Protein AF-A0A6A4IGS5-F1 (afdb_monomer)

Structure (mmCIF, N/CA/C/O backbone):
data_AF-A0A6A4IGS5-F1
#
_entry.id   AF-A0A6A4IGS5-F1
#
loop_
_atom_site.group_PDB
_atom_site.id
_atom_site.type_symbol
_atom_site.label_atom_id
_atom_site.label_alt_id
_atom_site.label_comp_id
_atom_site.label_asym_id
_atom_site.label_entity_id
_atom_site.label_seq_id
_atom_site.pdbx_PDB_ins_code
_atom_site.Cartn_x
_atom_site.Cartn_y
_atom_site.Cartn_z
_atom_site.occupancy
_atom_site.B_iso_or_equiv
_atom_site.auth_seq_id
_atom_site.auth_comp_id
_atom_site.auth_asym_id
_atom_site.auth_atom_id
_atom_site.pdbx_PDB_model_num
ATOM 1 N N . MET A 1 1 ? -32.034 3.686 32.485 1.00 51.59 1 MET A N 1
ATOM 2 C CA . MET A 1 1 ? -32.016 4.704 33.556 1.00 51.59 1 MET A CA 1
ATOM 3 C C . MET A 1 1 ? -32.069 3.939 34.858 1.00 51.59 1 MET A C 1
ATOM 5 O O . MET A 1 1 ? -33.111 3.368 35.162 1.00 51.59 1 MET A O 1
ATOM 9 N N . PHE A 1 2 ? -30.927 3.814 35.525 1.00 57.38 2 PHE A N 1
ATOM 10 C CA . PHE A 1 2 ? -30.817 3.078 36.777 1.00 57.38 2 PHE A CA 1
ATOM 11 C C . PHE A 1 2 ? -31.667 3.719 37.876 1.00 57.38 2 PHE A C 1
ATOM 13 O O . PHE A 1 2 ? -31.678 4.941 38.024 1.00 57.38 2 PHE A O 1
ATOM 20 N N . LEU A 1 3 ? -32.384 2.889 38.629 1.00 68.00 3 LEU A N 1
ATOM 21 C CA . LEU A 1 3 ? -33.134 3.275 39.821 1.00 68.00 3 LEU A CA 1
ATOM 22 C C . LEU A 1 3 ? -32.594 2.418 40.974 1.00 68.00 3 LEU A C 1
ATOM 24 O O . LEU A 1 3 ? -32.855 1.215 40.968 1.00 68.00 3 LEU A O 1
ATOM 28 N N . PRO A 1 4 ? -31.810 2.992 41.903 1.00 70.94 4 PRO A N 1
ATOM 29 C CA . PRO A 1 4 ? -31.222 2.237 43.005 1.00 70.94 4 PRO A CA 1
ATOM 30 C C . PRO A 1 4 ? -32.303 1.678 43.934 1.00 70.94 4 PRO A C 1
ATOM 32 O O . PRO A 1 4 ? -33.343 2.310 44.155 1.00 70.94 4 PRO A O 1
ATOM 35 N N . ARG A 1 5 ? -32.054 0.483 44.469 1.00 73.44 5 ARG A N 1
ATOM 36 C CA . ARG A 1 5 ? -32.925 -0.217 45.421 1.00 73.44 5 ARG A CA 1
ATOM 37 C C . ARG A 1 5 ? -32.831 0.396 46.816 1.00 73.44 5 ARG A C 1
ATOM 39 O O . ARG A 1 5 ? -33.836 0.434 47.527 1.00 73.44 5 ARG A O 1
ATOM 46 N N . ALA A 1 6 ? -31.660 0.902 47.203 1.00 67.00 6 ALA A N 1
ATOM 47 C CA . ALA A 1 6 ? -31.467 1.579 48.481 1.00 67.00 6 ALA A CA 1
ATOM 48 C C . ALA A 1 6 ? -31.763 3.094 48.389 1.00 67.00 6 ALA A C 1
ATOM 50 O O . ALA A 1 6 ? -31.221 3.803 47.541 1.00 67.00 6 ALA A O 1
ATOM 51 N N . ASP A 1 7 ? -32.580 3.631 49.309 1.00 68.38 7 ASP A N 1
ATOM 52 C CA . ASP A 1 7 ? -32.715 5.087 49.497 1.00 68.38 7 ASP A CA 1
ATOM 53 C C . ASP A 1 7 ? -31.552 5.603 50.362 1.00 68.38 7 ASP A C 1
ATOM 55 O O . ASP A 1 7 ? -31.609 5.611 51.594 1.00 68.38 7 ASP A O 1
ATOM 59 N N . ILE A 1 8 ? -30.463 5.995 49.695 1.00 63.91 8 ILE A N 1
ATOM 60 C CA . ILE A 1 8 ? -29.200 6.450 50.311 1.00 63.91 8 ILE A CA 1
ATOM 61 C C . ILE A 1 8 ? -29.178 7.984 50.464 1.00 63.91 8 ILE A C 1
ATOM 63 O O . ILE A 1 8 ? -28.121 8.613 50.545 1.00 63.91 8 ILE A O 1
ATOM 67 N N . ARG A 1 9 ? -30.337 8.656 50.489 1.00 72.88 9 ARG A N 1
ATOM 68 C CA . ARG A 1 9 ? -30.366 10.108 50.723 1.00 72.88 9 ARG A CA 1
ATOM 69 C C . ARG A 1 9 ? -29.710 10.443 52.062 1.00 72.88 9 ARG A C 1
ATOM 71 O O . ARG A 1 9 ? -30.059 9.884 53.100 1.00 72.88 9 ARG A O 1
ATOM 78 N N . ALA A 1 10 ? -28.801 11.420 52.051 1.00 61.16 10 ALA A N 1
ATOM 79 C CA . ALA A 1 10 ? -28.053 11.839 53.237 1.00 61.16 10 ALA A CA 1
ATOM 80 C C . ALA A 1 10 ? -28.970 12.162 54.433 1.00 61.16 10 ALA A C 1
ATOM 82 O O . ALA A 1 10 ? -28.658 11.801 55.562 1.00 61.16 10 ALA A O 1
ATOM 83 N N . SER A 1 11 ? -30.140 12.763 54.188 1.00 65.94 11 SER A N 1
ATOM 84 C CA . SER A 1 11 ? -31.152 13.036 55.217 1.00 65.94 11 SER A CA 1
ATOM 85 C C . SER A 1 11 ? -31.667 11.773 55.917 1.00 65.94 11 SER A C 1
ATOM 87 O O . SER A 1 11 ? -31.770 11.767 57.140 1.00 65.94 11 SER A O 1
ATOM 89 N N . VAL A 1 12 ? -31.917 10.696 55.166 1.00 68.69 12 VAL A N 1
ATOM 90 C CA . VAL A 1 12 ? -32.407 9.403 55.676 1.00 68.69 12 VAL A CA 1
ATOM 91 C C . VAL A 1 12 ? -31.322 8.702 56.500 1.00 68.69 12 VAL A C 1
ATOM 93 O O . VAL A 1 12 ? -31.606 8.115 57.544 1.00 68.69 12 VAL A O 1
ATOM 96 N N . LEU A 1 13 ? -30.058 8.813 56.081 1.00 67.94 13 LEU A N 1
ATOM 97 C CA . LEU A 1 13 ? -28.916 8.281 56.830 1.00 67.94 13 LEU A CA 1
ATOM 98 C C . LEU A 1 13 ? -28.684 9.035 58.149 1.00 67.94 13 LEU A C 1
ATOM 100 O O . LEU A 1 13 ? -28.524 8.405 59.195 1.00 67.94 13 LEU A O 1
ATOM 104 N N . TYR A 1 14 ? -28.708 10.372 58.132 1.00 64.12 14 TYR A N 1
ATOM 105 C CA . TYR A 1 14 ? -28.521 11.185 59.341 1.00 64.12 14 TYR A CA 1
ATOM 106 C C . TYR A 1 14 ? -29.659 11.019 60.356 1.00 64.12 14 TYR A C 1
ATOM 108 O O . TYR A 1 14 ? -29.401 11.025 61.561 1.00 64.12 14 TYR A O 1
ATOM 116 N N . GLU A 1 15 ? -30.898 10.853 59.892 1.00 69.25 15 GLU A N 1
ATOM 117 C CA . GLU A 1 15 ? -32.060 10.591 60.747 1.00 69.25 15 GLU A CA 1
ATOM 118 C C . GLU A 1 15 ? -31.937 9.236 61.464 1.00 69.25 15 GLU A C 1
ATOM 120 O O . GLU A 1 15 ? -32.151 9.148 62.674 1.00 69.25 15 GLU A O 1
ATOM 125 N N . ARG A 1 16 ? -31.469 8.198 60.761 1.00 68.12 16 ARG A N 1
ATOM 126 C CA . ARG A 1 16 ? -31.225 6.867 61.343 1.00 68.12 16 ARG A CA 1
ATOM 127 C C . ARG A 1 16 ? -30.066 6.841 62.334 1.00 68.12 16 ARG A C 1
ATOM 129 O O . ARG A 1 16 ? -30.178 6.191 63.369 1.00 68.12 16 ARG A O 1
ATOM 136 N N . LEU A 1 17 ? -28.988 7.580 62.060 1.00 66.56 17 LEU A N 1
ATOM 137 C CA . LEU A 1 17 ? -27.844 7.720 62.974 1.00 66.56 17 LEU A CA 1
ATOM 138 C C . LEU A 1 17 ? -28.187 8.507 64.254 1.00 66.56 17 LEU A C 1
ATOM 140 O O . LEU A 1 17 ? -27.496 8.355 65.259 1.00 66.56 17 LEU A O 1
ATOM 144 N N . ARG A 1 18 ? -29.233 9.346 64.230 1.00 68.44 18 ARG A N 1
ATOM 145 C CA . ARG A 1 18 ? -29.707 10.131 65.387 1.00 68.44 18 ARG A CA 1
ATOM 146 C C . ARG A 1 18 ? -30.870 9.497 66.156 1.00 68.44 18 ARG A C 1
ATOM 148 O O . ARG A 1 18 ? -31.206 10.008 67.224 1.00 68.44 18 ARG A O 1
ATOM 155 N N . SER A 1 19 ? -31.507 8.440 65.647 1.00 65.31 19 SER A N 1
ATOM 156 C CA . SER A 1 19 ? -32.655 7.820 66.324 1.00 65.31 19 SER A CA 1
ATOM 157 C C . SER A 1 19 ? -32.219 7.063 67.592 1.00 65.31 19 SER A C 1
ATOM 159 O O . SER A 1 19 ? -31.226 6.341 67.575 1.00 65.31 19 SER A O 1
ATOM 161 N N . PHE A 1 20 ? -32.965 7.212 68.695 1.00 54.66 20 PHE A N 1
ATOM 162 C CA . PHE A 1 20 ? -32.704 6.531 69.980 1.00 54.66 20 PHE A CA 1
ATOM 163 C C . PHE A 1 20 ? -33.072 5.034 69.978 1.00 54.66 20 PHE A C 1
ATOM 165 O O . PHE A 1 20 ? -32.738 4.312 70.917 1.00 54.66 20 PHE A O 1
ATOM 172 N N . SER A 1 21 ? -33.774 4.559 68.947 1.00 63.38 21 SER A N 1
ATOM 173 C CA . SER A 1 21 ? -34.063 3.141 68.733 1.00 63.38 21 SER A CA 1
ATOM 174 C C . SER A 1 21 ? -32.825 2.435 68.190 1.00 63.38 21 SER A C 1
ATOM 176 O O . SER A 1 21 ? -32.283 2.856 67.174 1.00 63.38 21 SER A O 1
ATOM 178 N N . SER A 1 22 ? -32.395 1.345 68.837 1.00 61.44 22 SER A N 1
ATOM 179 C CA . SER A 1 22 ? -31.360 0.466 68.285 1.00 61.44 22 SER A CA 1
ATOM 180 C C . SER A 1 22 ? -31.869 -0.099 66.953 1.00 61.44 22 SER A C 1
ATOM 182 O O . SER A 1 22 ? -32.844 -0.856 66.972 1.00 61.44 22 SER A O 1
ATOM 184 N N . PRO A 1 23 ? -31.270 0.267 65.805 1.00 60.97 23 PRO A N 1
ATOM 185 C CA . PRO A 1 23 ? -31.659 -0.330 64.538 1.00 60.97 23 PRO A CA 1
ATOM 186 C C . PRO A 1 23 ? -31.422 -1.838 64.621 1.00 60.97 23 PRO A C 1
ATOM 188 O O . PRO A 1 23 ? -30.349 -2.293 65.035 1.00 60.97 23 PRO A O 1
ATOM 191 N N . GLN A 1 24 ? -32.434 -2.627 64.264 1.00 70.44 24 GLN A N 1
ATOM 192 C CA . GLN A 1 24 ? -32.309 -4.078 64.285 1.00 70.44 24 GLN A CA 1
ATOM 193 C C . GLN A 1 24 ? -31.248 -4.488 63.264 1.00 70.44 24 GLN A C 1
ATOM 195 O O . GLN A 1 24 ? -31.282 -4.093 62.100 1.00 70.44 24 GLN A O 1
ATOM 200 N N . ARG A 1 25 ? -30.273 -5.284 63.713 1.00 74.62 25 ARG A N 1
ATOM 201 C CA . ARG A 1 25 ? -29.104 -5.721 62.927 1.00 74.62 25 ARG A CA 1
ATOM 202 C C . ARG A 1 25 ? -29.479 -6.295 61.550 1.00 74.62 25 ARG A C 1
ATOM 204 O O . ARG A 1 25 ? -28.700 -6.175 60.610 1.00 74.62 25 ARG A O 1
ATOM 211 N N . SER A 1 26 ? -30.668 -6.884 61.436 1.00 75.19 26 SER A N 1
ATOM 212 C CA . SER A 1 26 ? -31.252 -7.401 60.196 1.00 75.19 26 SER A CA 1
ATOM 213 C C . SER A 1 26 ? -31.576 -6.316 59.167 1.00 75.19 26 SER A C 1
ATOM 215 O O . SER A 1 26 ? -31.307 -6.520 57.989 1.00 75.19 26 SER A O 1
ATOM 217 N N . GLU A 1 27 ? -32.105 -5.164 59.583 1.00 77.19 27 GLU A N 1
ATOM 218 C CA . GLU A 1 27 ? -32.462 -4.069 58.671 1.00 77.19 27 GLU A CA 1
ATOM 219 C C . GLU A 1 27 ? -31.212 -3.437 58.059 1.00 77.19 27 GLU A C 1
ATOM 221 O O . GLU A 1 27 ? -31.129 -3.277 56.845 1.00 77.19 27 GLU A O 1
ATOM 226 N N . ILE A 1 28 ? -30.196 -3.156 58.883 1.00 79.50 28 ILE A N 1
ATOM 227 C CA . ILE A 1 28 ? -28.905 -2.635 58.403 1.00 79.50 28 ILE A CA 1
ATOM 228 C C . ILE A 1 28 ? -28.238 -3.640 57.459 1.00 79.50 28 ILE A C 1
ATOM 230 O O . ILE A 1 28 ? -27.731 -3.250 56.411 1.00 79.50 28 ILE A O 1
ATOM 234 N N . SER A 1 29 ? -28.261 -4.931 57.803 1.00 84.25 29 SER A N 1
ATOM 235 C CA . SER A 1 29 ? -27.696 -5.979 56.949 1.00 84.25 29 SER A CA 1
ATOM 236 C C . SER A 1 29 ? -28.403 -6.075 55.597 1.00 84.25 29 SER A C 1
ATOM 238 O O . SER A 1 29 ? -27.742 -6.349 54.599 1.00 84.25 29 SER A O 1
ATOM 240 N N . GLN A 1 30 ? -29.721 -5.865 55.555 1.00 82.81 30 GLN A N 1
ATOM 241 C CA . GLN A 1 30 ? -30.479 -5.878 54.308 1.00 82.81 30 GLN A CA 1
ATOM 242 C C . GLN A 1 30 ? -30.123 -4.674 53.430 1.00 82.81 30 GLN A C 1
ATOM 244 O O . GLN A 1 30 ? -29.881 -4.841 52.243 1.00 82.81 30 GLN A O 1
ATOM 249 N N . ILE A 1 31 ? -29.997 -3.486 54.020 1.00 82.69 31 ILE A N 1
ATOM 250 C CA . ILE A 1 31 ? -29.636 -2.268 53.281 1.00 82.69 31 ILE A CA 1
ATOM 251 C C . ILE A 1 31 ? -28.222 -2.352 52.720 1.00 82.69 31 ILE A C 1
ATOM 253 O O . ILE A 1 31 ? -28.007 -1.960 51.581 1.00 82.69 31 ILE A O 1
ATOM 257 N N . LEU A 1 32 ? -27.262 -2.870 53.494 1.00 85.25 32 LEU A N 1
ATOM 258 C CA . LEU A 1 32 ? -25.905 -3.094 52.991 1.00 85.25 32 LEU A CA 1
ATOM 259 C C . LEU A 1 32 ? -25.918 -4.041 51.790 1.00 85.25 32 LEU A C 1
ATOM 261 O O . LEU A 1 32 ? -25.305 -3.737 50.778 1.00 85.25 32 LEU A O 1
ATOM 265 N N . LYS A 1 33 ? -26.699 -5.123 51.865 1.00 89.38 33 LYS A N 1
ATOM 266 C CA . LYS A 1 33 ? -26.871 -6.048 50.744 1.00 89.38 33 LYS A CA 1
ATOM 267 C C . LYS A 1 33 ? -27.507 -5.372 49.525 1.00 89.38 33 LYS A C 1
ATOM 269 O O . LYS A 1 33 ? -27.105 -5.651 48.402 1.00 89.38 33 LYS A O 1
ATOM 274 N N . ASP A 1 34 ? -28.500 -4.510 49.724 1.00 87.25 34 ASP A N 1
ATOM 275 C CA . ASP A 1 34 ? -29.140 -3.776 48.628 1.00 87.25 34 ASP A CA 1
ATOM 276 C C . ASP A 1 34 ? -28.166 -2.779 47.978 1.00 87.25 34 ASP A C 1
ATOM 278 O O . ASP A 1 34 ? -28.137 -2.687 46.755 1.00 87.25 34 ASP A O 1
ATOM 282 N N . ILE A 1 35 ? -27.316 -2.115 48.773 1.00 87.50 35 ILE A N 1
ATOM 283 C CA . ILE A 1 35 ? -26.227 -1.254 48.283 1.00 87.50 35 ILE A CA 1
ATOM 284 C C . ILE A 1 35 ? -25.197 -2.066 47.494 1.00 87.50 35 ILE A C 1
ATOM 286 O O . ILE A 1 35 ? -24.814 -1.639 46.411 1.00 87.50 35 ILE A O 1
ATOM 290 N N . ASP A 1 36 ? -24.764 -3.221 48.004 1.00 92.38 36 ASP A N 1
ATOM 291 C CA . ASP A 1 36 ? -23.811 -4.090 47.303 1.00 92.38 36 ASP A CA 1
ATOM 292 C C . ASP A 1 36 ? -24.374 -4.521 45.941 1.00 92.38 36 ASP A C 1
ATOM 294 O O . ASP A 1 36 ? -23.697 -4.401 44.923 1.00 92.38 36 ASP A O 1
ATOM 298 N N . ASN A 1 37 ? -25.652 -4.916 45.893 1.00 90.81 37 ASN A N 1
ATOM 299 C CA . ASN A 1 37 ? -26.305 -5.252 44.628 1.00 90.81 37 ASN A CA 1
ATOM 300 C C . ASN A 1 37 ? -26.403 -4.038 43.687 1.00 90.81 37 ASN A C 1
ATOM 302 O O . ASN A 1 37 ? -26.184 -4.188 42.490 1.00 90.81 37 ASN A O 1
ATOM 306 N N . ASP A 1 38 ? -26.737 -2.847 44.200 1.00 90.81 38 ASP A N 1
ATOM 307 C CA . ASP A 1 38 ? -26.799 -1.623 43.390 1.00 90.81 38 ASP A CA 1
ATOM 308 C C . ASP A 1 38 ? -25.409 -1.239 42.842 1.00 90.81 38 ASP A C 1
ATOM 310 O O . ASP A 1 38 ? -25.309 -0.738 41.720 1.00 90.81 38 ASP A O 1
ATOM 314 N N . LEU A 1 39 ? -24.334 -1.486 43.601 1.00 91.00 39 LEU A N 1
ATOM 315 C CA . LEU A 1 39 ? -22.951 -1.271 43.166 1.00 91.00 39 LEU A CA 1
ATOM 316 C C . LEU A 1 39 ? -22.544 -2.251 42.061 1.00 91.00 39 LEU A C 1
ATOM 318 O O . LEU A 1 39 ? -21.974 -1.814 41.059 1.00 91.00 39 LEU A O 1
ATOM 322 N N . ASP A 1 40 ? -22.86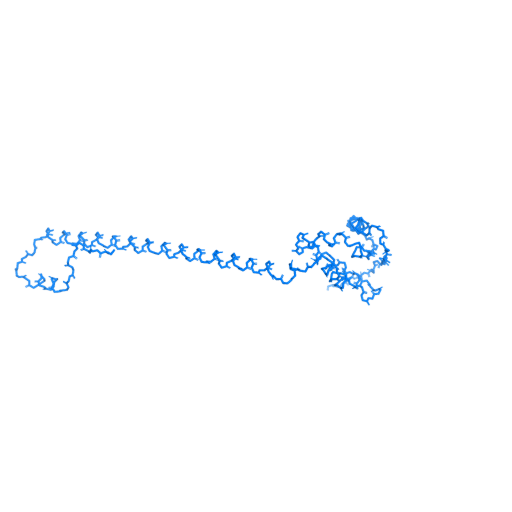2 -3.538 42.210 1.00 94.44 40 ASP A N 1
ATOM 323 C CA . ASP A 1 40 ? -22.609 -4.566 41.190 1.00 94.44 40 ASP A CA 1
ATOM 324 C C . ASP A 1 40 ? -23.370 -4.265 39.893 1.00 94.44 40 ASP A C 1
ATOM 326 O O . ASP A 1 40 ? -22.836 -4.358 38.779 1.00 94.44 40 ASP A O 1
ATOM 330 N N . ASP A 1 41 ? -24.621 -3.845 40.043 1.00 92.19 41 ASP A N 1
ATOM 331 C CA . ASP A 1 41 ? -25.493 -3.452 38.954 1.00 92.19 41 ASP A CA 1
ATOM 332 C C . ASP A 1 41 ? -24.942 -2.187 38.234 1.00 92.19 41 ASP A C 1
ATOM 334 O O . ASP A 1 41 ? -24.842 -2.165 37.000 1.00 92.19 41 ASP A O 1
ATOM 338 N N . CYS A 1 42 ? -24.469 -1.174 38.978 1.00 91.81 42 CYS A N 1
ATOM 339 C CA . CYS A 1 42 ? -23.782 0.002 38.417 1.00 91.81 42 CYS A CA 1
ATOM 340 C C . CYS A 1 42 ? -22.480 -0.369 37.691 1.00 91.81 42 CYS A C 1
ATOM 342 O O . CYS A 1 42 ? -22.223 0.123 36.591 1.00 91.81 42 CYS A O 1
ATOM 344 N N . ALA A 1 43 ? -21.650 -1.232 38.282 1.00 95.25 43 ALA A N 1
ATOM 345 C CA . ALA A 1 43 ? -20.389 -1.671 37.686 1.00 95.25 43 ALA A CA 1
ATOM 346 C C . ALA A 1 43 ? -20.618 -2.424 36.365 1.00 95.25 43 ALA A C 1
ATOM 348 O O . ALA A 1 43 ? -19.865 -2.252 35.399 1.00 95.25 43 ALA A O 1
ATOM 349 N N . SER A 1 44 ? -21.696 -3.207 36.300 1.00 94.94 44 SER A N 1
ATOM 350 C CA . SER A 1 44 ? -22.119 -3.910 35.090 1.00 94.94 44 SER A CA 1
ATOM 351 C C . SER A 1 44 ? -22.573 -2.941 33.994 1.00 94.94 44 SER A C 1
ATOM 353 O O . SER A 1 44 ? -22.180 -3.106 32.837 1.00 94.94 44 SER A O 1
ATOM 355 N N . GLU A 1 45 ? -23.349 -1.901 34.332 1.00 95.56 45 GLU A N 1
ATOM 356 C CA . GLU A 1 45 ? -23.766 -0.882 33.355 1.00 95.56 45 GLU A CA 1
ATOM 357 C C . GLU A 1 45 ? -22.576 -0.052 32.851 1.00 95.56 45 GLU A C 1
ATOM 359 O O . GLU A 1 45 ? -22.466 0.176 31.645 1.00 95.56 45 GLU A O 1
ATOM 364 N N . ILE A 1 46 ? -21.642 0.327 33.733 1.00 96.50 46 ILE A N 1
ATOM 365 C CA . ILE A 1 46 ? -20.389 0.998 33.345 1.00 96.50 46 ILE A CA 1
ATOM 366 C C . ILE A 1 46 ? -19.619 0.130 32.350 1.00 96.50 46 ILE A C 1
ATOM 368 O O . ILE A 1 46 ? -19.303 0.596 31.258 1.00 96.50 46 ILE A O 1
ATOM 372 N N . SER A 1 47 ? -19.400 -1.145 32.678 1.00 96.81 47 SER A N 1
ATOM 373 C CA . SER A 1 47 ? -18.672 -2.076 31.807 1.00 96.81 47 SER A CA 1
ATOM 374 C C . SER A 1 47 ? -19.353 -2.233 30.441 1.00 96.81 47 SER A C 1
ATOM 376 O O . SER A 1 47 ? -18.690 -2.262 29.402 1.00 96.81 47 SER A O 1
ATOM 378 N N . ALA A 1 48 ? -20.688 -2.299 30.412 1.00 96.62 48 ALA A N 1
ATOM 379 C CA . ALA A 1 48 ? -21.456 -2.387 29.171 1.00 96.62 48 ALA A CA 1
ATOM 380 C C . ALA A 1 48 ? -21.343 -1.109 28.321 1.00 96.62 48 ALA A C 1
ATOM 382 O O . ALA A 1 48 ? -21.184 -1.189 27.098 1.00 96.62 48 ALA A O 1
ATOM 383 N N . LEU A 1 49 ? -21.396 0.069 28.948 1.00 97.12 49 LEU A N 1
ATOM 384 C CA . LEU A 1 49 ? -21.226 1.352 28.267 1.00 97.12 49 LEU A CA 1
ATOM 385 C C . LEU A 1 49 ? -19.799 1.532 27.745 1.00 97.12 49 LEU A C 1
ATOM 387 O O . LEU A 1 49 ? -19.627 1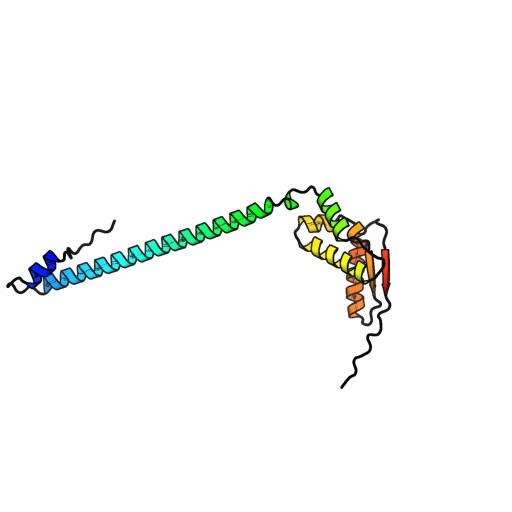.956 26.603 1.00 97.12 49 LEU A O 1
ATOM 391 N N . GLU A 1 50 ? -18.785 1.166 28.525 1.00 98.06 50 GLU A N 1
ATOM 392 C CA . GLU A 1 50 ? -17.382 1.185 28.104 1.00 98.06 50 GLU A CA 1
ATOM 393 C C . GLU A 1 50 ? -17.147 0.265 26.902 1.00 98.06 50 GLU A C 1
ATOM 395 O O . GLU A 1 50 ? -16.530 0.682 25.919 1.00 98.06 50 GLU A O 1
ATOM 400 N N . ALA A 1 51 ? -17.715 -0.945 26.915 1.00 97.50 51 ALA A N 1
ATOM 401 C CA . ALA A 1 51 ? -17.681 -1.847 25.766 1.00 97.50 51 ALA A CA 1
ATOM 402 C C . ALA A 1 51 ? -18.381 -1.238 24.536 1.00 97.50 51 ALA A C 1
ATOM 404 O O . ALA A 1 51 ? -17.871 -1.334 23.416 1.00 97.50 51 ALA A O 1
ATOM 405 N N . GLY A 1 52 ? -19.516 -0.560 24.734 1.00 98.25 52 GLY A N 1
ATOM 406 C CA . GLY A 1 52 ? -20.220 0.168 23.676 1.00 98.25 52 GLY A CA 1
ATOM 407 C C . GLY A 1 52 ? -19.391 1.314 23.085 1.00 98.25 52 GLY A C 1
ATOM 408 O O . GLY A 1 52 ? -19.318 1.464 21.862 1.00 98.25 52 GLY A O 1
ATOM 409 N N . ILE A 1 53 ? -18.713 2.090 23.932 1.00 98.19 53 ILE A N 1
ATOM 410 C CA . ILE A 1 53 ? -17.800 3.166 23.526 1.00 98.19 53 ILE A CA 1
ATOM 411 C C . ILE A 1 53 ? -16.621 2.589 22.736 1.00 98.19 53 ILE A C 1
ATOM 413 O O . ILE A 1 53 ? -16.331 3.067 21.637 1.00 98.19 53 ILE A O 1
ATOM 417 N N . ALA A 1 54 ? -15.981 1.533 23.242 1.00 98.12 54 ALA A N 1
ATOM 418 C CA . ALA A 1 54 ? -14.871 0.863 22.567 1.00 98.12 54 ALA A CA 1
ATOM 419 C C . ALA A 1 54 ? -15.287 0.326 21.188 1.00 98.12 54 ALA A C 1
ATOM 421 O O . ALA A 1 54 ? -14.589 0.538 20.191 1.00 98.12 54 ALA A O 1
ATOM 422 N N . PHE A 1 55 ? -16.469 -0.290 21.098 1.00 98.19 55 PHE A N 1
ATOM 423 C CA . PHE A 1 55 ? -17.039 -0.729 19.830 1.00 98.19 55 PHE A CA 1
ATOM 424 C C . PHE A 1 55 ? -17.216 0.445 18.858 1.00 98.19 55 PHE A C 1
ATOM 426 O O . PHE A 1 55 ? -16.734 0.374 17.727 1.00 98.19 55 PHE A O 1
ATOM 433 N N . LEU A 1 56 ? -17.840 1.547 19.281 1.00 98.38 56 LEU A N 1
ATOM 434 C CA . LEU A 1 56 ? -18.042 2.720 18.422 1.00 98.38 56 LEU A CA 1
ATOM 435 C C . LEU A 1 56 ? -16.720 3.361 17.975 1.00 98.38 56 LEU A C 1
ATOM 437 O O . LEU A 1 56 ? -16.612 3.778 16.819 1.00 98.38 56 LEU A O 1
ATOM 441 N N . HIS A 1 57 ? -15.700 3.390 18.835 1.00 98.44 57 HIS A N 1
ATOM 442 C CA . HIS A 1 57 ? -14.356 3.830 18.455 1.00 98.44 57 HIS A CA 1
ATOM 443 C C . HIS A 1 57 ? -13.757 2.946 17.358 1.00 98.44 57 HIS A C 1
ATOM 445 O O . HIS A 1 57 ? -13.314 3.478 16.339 1.00 98.44 57 HIS A O 1
ATOM 451 N N . SER A 1 58 ? -13.827 1.619 17.508 1.00 97.81 58 SER A N 1
ATOM 452 C CA . SER A 1 58 ? -13.336 0.684 16.484 1.00 97.81 58 SER A CA 1
ATOM 453 C C . SER A 1 58 ? -14.079 0.841 15.149 1.00 97.81 58 SER A C 1
ATOM 455 O O . SER A 1 58 ? -13.473 0.818 14.076 1.00 97.81 58 SER A O 1
ATOM 457 N N . GLN A 1 59 ? -15.396 1.079 15.194 1.00 97.94 59 GLN A N 1
ATOM 458 C CA . GLN A 1 59 ? -16.202 1.325 13.999 1.00 97.94 59 GLN A CA 1
ATOM 459 C C . GLN A 1 59 ? -15.799 2.620 13.301 1.00 97.94 59 GLN A C 1
ATOM 461 O O . GLN A 1 59 ? -15.638 2.641 12.079 1.00 97.94 59 GLN A O 1
ATOM 466 N N . ARG A 1 60 ? -15.609 3.696 14.069 1.00 98.12 60 ARG A N 1
ATOM 467 C CA . ARG A 1 60 ? -15.156 4.984 13.542 1.00 98.12 60 ARG A CA 1
ATOM 468 C C . ARG A 1 60 ? -13.791 4.852 12.876 1.00 98.12 60 ARG A C 1
ATOM 470 O O . ARG A 1 60 ? -13.641 5.326 11.754 1.00 98.12 60 ARG A O 1
ATOM 477 N N . GLU A 1 61 ? -12.828 4.213 13.532 1.00 98.12 61 GLU A N 1
ATOM 478 C CA . GLU A 1 61 ? -11.487 4.006 12.978 1.00 98.12 61 GLU A CA 1
ATOM 479 C C . GLU A 1 61 ? -11.550 3.224 11.661 1.00 98.12 61 GLU A C 1
ATOM 481 O O . GLU A 1 61 ? -11.004 3.657 10.643 1.00 98.12 61 GLU A O 1
ATOM 486 N N . ARG A 1 62 ? -12.315 2.128 11.633 1.00 97.56 62 ARG A N 1
ATOM 487 C CA . ARG A 1 62 ? -12.527 1.330 10.421 1.00 97.56 62 ARG A CA 1
ATOM 488 C C . ARG A 1 62 ? -13.103 2.163 9.275 1.00 97.56 62 ARG A C 1
ATOM 490 O O . ARG A 1 62 ? -12.606 2.085 8.152 1.00 97.56 62 ARG A O 1
ATOM 497 N N . LEU A 1 63 ? -14.116 2.987 9.545 1.00 97.50 63 LEU A N 1
ATOM 498 C CA . LEU A 1 63 ? -14.716 3.872 8.541 1.00 97.50 63 LEU A CA 1
ATOM 499 C C . LEU A 1 63 ? -13.746 4.961 8.065 1.00 97.50 63 LEU A C 1
ATOM 501 O O . LEU A 1 63 ? -13.722 5.276 6.875 1.00 97.50 63 LEU A O 1
ATOM 505 N N . GLN A 1 64 ? -12.933 5.522 8.962 1.00 97.25 64 GLN A N 1
ATOM 506 C CA . GLN A 1 64 ? -11.906 6.502 8.603 1.00 97.25 64 GLN A CA 1
ATOM 507 C C . GLN A 1 64 ? -10.848 5.880 7.685 1.00 97.25 64 GLN A C 1
ATOM 509 O O . GLN A 1 64 ? -10.539 6.461 6.644 1.00 97.25 64 GLN A O 1
ATOM 514 N N . ASN A 1 65 ? -10.380 4.672 8.000 1.00 94.94 65 ASN A N 1
ATOM 515 C CA . ASN A 1 65 ? -9.430 3.932 7.169 1.00 94.94 65 ASN A CA 1
ATOM 516 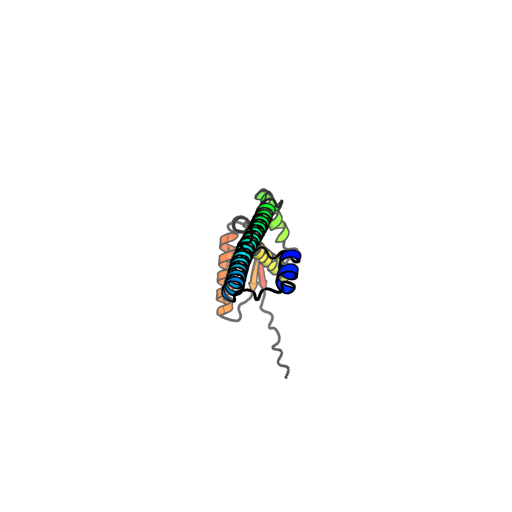C C . ASN A 1 65 ? -10.019 3.592 5.791 1.00 94.94 65 ASN A C 1
ATOM 518 O O . ASN A 1 65 ? -9.376 3.830 4.769 1.00 94.94 65 ASN A O 1
ATOM 522 N N . HIS A 1 66 ? -11.270 3.122 5.735 1.00 93.94 66 HIS A N 1
ATOM 523 C CA . HIS A 1 66 ? -11.969 2.883 4.466 1.00 93.94 66 HIS A CA 1
ATOM 524 C C . HIS A 1 66 ? -12.103 4.163 3.633 1.00 93.94 66 HIS A C 1
ATOM 526 O O . HIS A 1 66 ? -11.855 4.147 2.429 1.00 93.94 66 HIS A O 1
ATOM 532 N N . LYS A 1 67 ? -12.465 5.287 4.262 1.00 94.50 67 LYS A N 1
ATOM 533 C CA . LYS A 1 67 ? -12.568 6.582 3.582 1.00 94.50 67 LYS A CA 1
ATOM 534 C C . LYS A 1 67 ? -11.227 7.012 2.997 1.00 94.50 67 LYS A C 1
ATOM 536 O O . LYS A 1 67 ? -11.201 7.464 1.855 1.00 94.50 67 LYS A O 1
ATOM 541 N N . LEU A 1 68 ? -10.135 6.876 3.750 1.00 91.75 68 LEU A N 1
ATOM 542 C CA . LEU A 1 68 ? -8.794 7.187 3.257 1.00 91.75 68 LEU A CA 1
ATOM 543 C C . LEU A 1 68 ? -8.446 6.315 2.049 1.00 91.75 68 LEU A C 1
ATOM 545 O O . LEU A 1 68 ? -8.099 6.860 1.006 1.00 91.75 68 LEU A O 1
ATOM 549 N N . TYR A 1 69 ? -8.639 4.998 2.145 1.00 87.50 69 TYR A N 1
ATOM 550 C CA . TYR A 1 69 ? -8.366 4.070 1.045 1.00 87.50 69 TYR A CA 1
ATOM 551 C C . TYR A 1 69 ? -9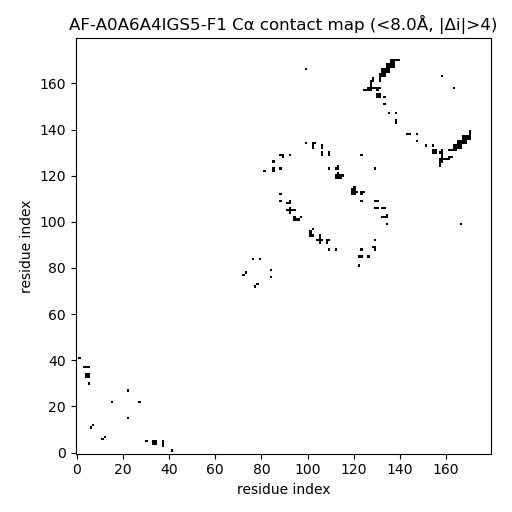.179 4.384 -0.219 1.00 87.50 69 TYR A C 1
ATOM 553 O O . TYR A 1 69 ? -8.647 4.418 -1.320 1.00 87.50 69 TYR A O 1
ATOM 561 N N . LEU A 1 70 ? -10.474 4.671 -0.093 1.00 88.81 70 LEU A N 1
ATOM 562 C CA . LEU A 1 70 ? -11.279 5.053 -1.257 1.00 88.81 70 LEU A CA 1
ATOM 563 C C . LEU A 1 70 ? -10.873 6.420 -1.816 1.00 88.81 70 LEU A C 1
ATOM 565 O O . LEU A 1 70 ? -10.940 6.636 -3.022 1.00 88.81 70 LEU A O 1
ATOM 569 N N . SER A 1 71 ? -10.421 7.337 -0.960 1.00 87.88 71 SER A N 1
ATOM 570 C CA . SER A 1 71 ? -9.932 8.644 -1.404 1.00 87.88 71 SER A CA 1
ATOM 571 C C . SER A 1 71 ? -8.629 8.524 -2.193 1.00 87.88 71 SER A C 1
ATOM 573 O O . SER A 1 71 ? -8.436 9.290 -3.134 1.00 87.88 71 SER A O 1
ATOM 575 N N . THR A 1 72 ? -7.756 7.555 -1.881 1.00 85.12 72 THR A N 1
ATOM 576 C CA . THR A 1 72 ? -6.552 7.321 -2.696 1.00 85.12 72 THR A CA 1
ATOM 577 C C . THR A 1 72 ? -6.905 6.824 -4.093 1.00 85.12 72 THR A C 1
ATOM 579 O O . THR A 1 72 ? -6.252 7.240 -5.043 1.00 85.12 72 THR A O 1
ATOM 582 N N . LEU A 1 73 ? -7.981 6.046 -4.260 1.00 82.75 73 LEU A N 1
ATOM 583 C CA . LEU A 1 73 ? -8.473 5.636 -5.585 1.00 82.75 73 LEU A CA 1
ATOM 584 C C . LEU A 1 73 ? -8.994 6.804 -6.434 1.00 82.75 73 LEU A C 1
ATOM 586 O O . LEU A 1 73 ? -9.032 6.696 -7.655 1.00 82.75 73 LEU A O 1
ATOM 590 N N . LEU A 1 74 ? -9.382 7.914 -5.803 1.00 84.88 74 LEU A N 1
ATOM 591 C CA . LEU A 1 74 ? -9.753 9.154 -6.490 1.00 84.88 74 LEU A CA 1
ATOM 592 C C . LEU A 1 74 ? -8.544 10.050 -6.791 1.00 84.88 74 LEU A C 1
ATOM 594 O O . LEU A 1 74 ? -8.713 11.125 -7.369 1.00 84.88 74 LEU A O 1
ATOM 598 N N . SER A 1 75 ? -7.330 9.643 -6.400 1.00 82.75 75 SER A N 1
ATOM 599 C CA . SER A 1 75 ? -6.115 10.371 -6.757 1.00 82.75 75 SER A CA 1
ATOM 600 C C . SER A 1 75 ? -6.017 10.489 -8.282 1.00 82.75 75 SER A C 1
ATOM 602 O O . SER A 1 75 ? -6.276 9.502 -8.981 1.00 82.75 75 SER A O 1
ATOM 604 N N . PRO A 1 76 ? -5.600 11.654 -8.817 1.00 80.12 76 PRO A N 1
ATOM 605 C CA . PRO A 1 76 ? -5.507 11.891 -10.256 1.00 80.12 76 PRO A CA 1
ATOM 606 C C . PRO A 1 76 ? -4.789 10.774 -11.019 1.00 80.12 76 PRO A C 1
ATOM 608 O O . PRO A 1 76 ? -5.181 10.434 -12.130 1.00 80.12 76 PRO A O 1
ATOM 611 N N . ILE A 1 77 ? -3.794 10.145 -10.391 1.00 81.00 77 ILE A N 1
ATOM 612 C CA . ILE A 1 77 ? -2.978 9.088 -10.990 1.00 81.00 77 ILE A CA 1
ATOM 613 C C . ILE A 1 77 ? -3.767 7.814 -11.333 1.00 81.00 77 ILE A C 1
ATOM 615 O O . ILE A 1 77 ? -3.438 7.118 -12.293 1.00 81.00 77 ILE A O 1
ATOM 619 N N . HIS A 1 78 ? -4.845 7.524 -10.598 1.00 80.00 78 HIS A N 1
ATOM 620 C CA . HIS A 1 78 ? -5.751 6.418 -10.910 1.00 80.00 78 HIS A CA 1
ATOM 621 C C . HIS A 1 78 ? -6.737 6.775 -12.028 1.00 80.00 78 HIS A C 1
ATOM 623 O O . HIS A 1 78 ? -7.204 5.872 -12.721 1.00 80.00 78 HIS A O 1
ATOM 629 N N . CYS A 1 79 ? -6.994 8.067 -12.243 1.00 85.19 79 CYS A N 1
ATOM 630 C CA . CYS A 1 79 ? -7.890 8.587 -13.276 1.00 85.19 79 CYS A CA 1
ATOM 631 C C . CYS A 1 79 ? -7.193 8.849 -14.620 1.00 85.19 79 CYS A C 1
ATOM 633 O O . CYS A 1 79 ? -7.875 9.052 -15.623 1.00 85.19 79 CYS A O 1
ATOM 635 N N . LEU A 1 80 ? -5.856 8.861 -14.661 1.00 89.06 80 LEU A N 1
ATOM 636 C CA . LEU A 1 80 ? -5.112 9.031 -15.908 1.00 89.06 80 LEU A CA 1
ATOM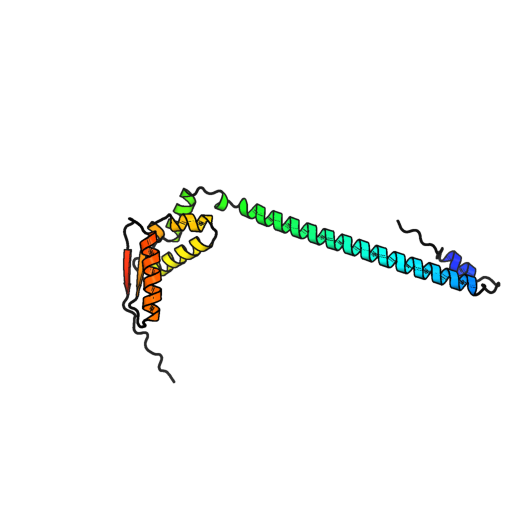 637 C C . LEU A 1 80 ? -5.433 7.891 -16.885 1.00 89.06 80 LEU A C 1
ATOM 639 O O . LEU A 1 80 ? -5.464 6.738 -16.453 1.00 89.06 80 LEU A O 1
ATOM 643 N N . PRO A 1 81 ? -5.618 8.170 -18.185 1.00 92.38 81 PRO A N 1
ATOM 644 C CA . PRO A 1 81 ? -5.602 7.158 -19.237 1.00 92.38 81 PRO A CA 1
ATOM 645 C C . PRO A 1 81 ? -4.288 6.364 -19.254 1.00 92.38 81 PRO A C 1
ATOM 647 O O . PRO A 1 81 ? -3.268 6.800 -18.715 1.00 92.38 81 PRO A O 1
ATOM 650 N N . ASN A 1 82 ? -4.308 5.178 -19.859 1.00 93.88 82 ASN A N 1
ATOM 651 C CA . ASN A 1 82 ? -3.125 4.315 -19.920 1.00 93.88 82 ASN A CA 1
ATOM 652 C C . ASN A 1 82 ? -1.998 4.940 -20.753 1.00 93.88 82 ASN A C 1
ATOM 654 O O . ASN A 1 82 ? -0.828 4.737 -20.439 1.00 93.88 82 ASN A O 1
ATOM 658 N N . GLU A 1 83 ? -2.355 5.715 -21.772 1.00 93.62 83 GLU A N 1
ATOM 659 C CA . GLU A 1 83 ? -1.451 6.417 -22.680 1.00 93.62 83 GLU A CA 1
ATOM 660 C C . GLU A 1 83 ? -0.607 7.437 -21.913 1.00 93.62 83 GLU A C 1
ATOM 662 O O . GLU A 1 83 ? 0.615 7.345 -21.929 1.00 93.62 83 GLU A O 1
ATOM 667 N N . LEU A 1 84 ? -1.253 8.324 -21.146 1.00 94.06 84 LEU A N 1
ATOM 668 C CA . LEU A 1 84 ? -0.556 9.331 -20.335 1.00 94.06 84 LEU A CA 1
ATOM 669 C C . LEU A 1 84 ? 0.305 8.693 -19.248 1.00 94.06 84 LEU A C 1
ATOM 671 O O . LEU A 1 84 ? 1.382 9.182 -18.933 1.00 94.06 84 LEU A O 1
ATOM 675 N N . LEU A 1 85 ? -0.164 7.592 -18.661 1.00 93.50 85 LEU A N 1
ATOM 676 C CA . LEU A 1 85 ? 0.615 6.890 -17.652 1.00 93.50 85 LEU A CA 1
ATOM 677 C C . LEU A 1 85 ? 1.875 6.252 -18.253 1.00 93.50 85 LEU A C 1
ATOM 679 O O . LEU A 1 85 ? 2.940 6.313 -17.649 1.00 93.50 85 LEU A O 1
ATOM 683 N N . THR A 1 86 ? 1.757 5.684 -19.453 1.00 94.00 86 THR A N 1
ATOM 684 C CA . THR A 1 86 ? 2.896 5.122 -20.189 1.00 94.00 86 THR A CA 1
ATOM 685 C C . THR A 1 86 ? 3.877 6.219 -20.592 1.00 94.00 86 THR A C 1
ATOM 687 O O . THR A 1 86 ? 5.076 6.032 -20.434 1.00 94.00 86 THR A O 1
ATOM 690 N N . GLU A 1 87 ? 3.377 7.379 -21.021 1.00 94.19 87 GLU A N 1
ATOM 691 C CA . GLU A 1 87 ? 4.198 8.551 -21.335 1.00 94.19 87 GLU A CA 1
ATOM 692 C C . GLU A 1 87 ? 4.968 9.057 -20.099 1.00 94.19 87 GLU A C 1
ATOM 694 O O . GLU A 1 87 ? 6.164 9.331 -20.170 1.00 94.19 87 GLU A O 1
ATOM 699 N N . ILE A 1 88 ? 4.330 9.092 -18.923 1.00 93.88 88 ILE A N 1
ATOM 700 C CA . ILE A 1 88 ? 5.019 9.395 -17.657 1.00 93.88 88 ILE A CA 1
ATOM 701 C C . ILE A 1 88 ? 6.130 8.376 -17.377 1.00 93.88 88 ILE A C 1
ATOM 703 O O . ILE A 1 88 ? 7.204 8.767 -16.928 1.00 93.88 88 ILE A O 1
ATOM 707 N N . PHE A 1 89 ? 5.898 7.084 -17.635 1.00 94.88 89 PHE A N 1
ATOM 708 C CA . PHE A 1 89 ? 6.926 6.059 -17.431 1.00 94.88 89 PHE A CA 1
ATOM 709 C C . PHE A 1 89 ? 8.114 6.268 -18.360 1.00 94.88 89 PHE A C 1
ATOM 711 O O . PHE A 1 89 ? 9.249 6.233 -17.894 1.00 94.88 89 PHE A O 1
ATOM 718 N N . THR A 1 90 ? 7.864 6.532 -19.645 1.00 92.44 90 THR A N 1
ATOM 719 C CA . THR A 1 90 ? 8.940 6.802 -20.604 1.00 92.44 90 THR A CA 1
ATOM 720 C C . THR A 1 90 ? 9.732 8.034 -20.198 1.00 92.44 90 THR A C 1
ATOM 722 O O . THR A 1 90 ? 10.950 7.976 -20.250 1.00 92.44 90 THR A O 1
ATOM 725 N N . PHE A 1 91 ? 9.078 9.092 -19.695 1.00 91.31 91 PHE A N 1
ATOM 726 C CA . PHE A 1 91 ? 9.761 10.274 -19.155 1.00 91.31 91 PHE A CA 1
ATOM 727 C C . PHE A 1 91 ? 10.586 9.978 -17.894 1.00 91.31 91 PHE A C 1
ATOM 729 O O . PHE A 1 91 ? 11.673 10.522 -17.734 1.00 91.31 91 PHE A O 1
ATOM 736 N N . ALA A 1 92 ? 10.081 9.135 -16.993 1.00 90.19 92 ALA A N 1
ATOM 737 C CA . ALA A 1 92 ? 10.761 8.796 -15.743 1.00 90.19 92 ALA A CA 1
ATOM 738 C C . ALA A 1 92 ? 11.957 7.849 -15.936 1.00 90.19 92 ALA A C 1
ATOM 740 O O . ALA A 1 92 ? 12.859 7.841 -15.104 1.00 90.19 92 ALA A O 1
ATOM 741 N N . CYS A 1 93 ? 11.949 7.055 -17.007 1.00 88.81 93 CYS A N 1
ATOM 742 C CA . CYS A 1 93 ? 12.996 6.094 -17.353 1.00 88.81 93 CYS A CA 1
ATOM 743 C C . CYS A 1 93 ? 13.882 6.574 -18.515 1.00 88.81 93 CYS A C 1
ATOM 745 O O . CYS A 1 93 ? 14.551 5.754 -19.147 1.00 88.81 93 CYS A O 1
ATOM 747 N N . VAL A 1 94 ? 13.873 7.877 -18.830 1.00 83.50 94 VAL A N 1
ATOM 748 C CA . VAL A 1 94 ? 14.764 8.444 -19.850 1.00 83.50 94 VAL A CA 1
ATOM 749 C C . VAL A 1 94 ? 16.211 8.278 -19.413 1.00 83.50 94 VAL A C 1
ATOM 751 O O . VAL A 1 94 ? 16.586 8.572 -18.282 1.00 83.50 94 VAL A O 1
ATOM 754 N N . ILE A 1 95 ? 17.037 7.865 -20.365 1.00 81.44 95 ILE A N 1
ATOM 755 C CA . ILE A 1 95 ? 18.484 7.888 -20.230 1.00 81.44 95 ILE A CA 1
ATOM 756 C C . ILE A 1 95 ? 18.975 9.301 -20.564 1.00 81.44 95 ILE A C 1
ATOM 758 O O . ILE A 1 95 ? 18.912 9.726 -21.718 1.00 81.44 95 ILE A O 1
ATOM 762 N N . GLU A 1 96 ? 19.450 10.033 -19.555 1.00 76.56 96 GLU A N 1
ATOM 763 C CA . GLU A 1 96 ? 19.968 11.404 -19.713 1.00 76.56 96 GLU A CA 1
ATOM 764 C C . GLU A 1 96 ? 21.386 11.449 -20.327 1.00 76.56 96 GLU A C 1
ATOM 766 O O . GLU A 1 96 ? 21.819 12.499 -20.809 1.00 76.56 96 GLU A O 1
ATOM 771 N N . GLY A 1 97 ? 22.091 10.313 -20.379 1.00 76.69 97 GLY A N 1
ATOM 772 C CA . GLY A 1 97 ? 23.437 10.177 -20.939 1.00 76.69 97 GLY A CA 1
ATOM 773 C C . GLY A 1 97 ? 23.808 8.724 -21.250 1.00 76.69 97 GLY A C 1
ATOM 774 O O . GLY A 1 97 ? 23.231 7.793 -20.709 1.00 76.69 97 GLY A O 1
ATOM 775 N N . LEU A 1 98 ? 24.778 8.500 -22.143 1.00 73.19 98 LEU A N 1
ATOM 776 C CA . LEU A 1 98 ? 25.232 7.151 -22.534 1.00 73.19 98 LEU A CA 1
ATOM 777 C C . LEU A 1 98 ? 26.231 6.534 -21.528 1.00 73.19 98 LEU A C 1
ATOM 779 O O . LEU A 1 98 ? 27.118 5.776 -21.919 1.00 73.19 98 LEU A O 1
ATOM 783 N N . ASP A 1 99 ? 26.129 6.902 -20.254 1.00 82.25 99 ASP A N 1
ATOM 784 C CA . ASP A 1 99 ? 26.950 6.394 -19.158 1.00 82.25 99 ASP A CA 1
ATOM 785 C C . ASP A 1 99 ? 26.218 5.305 -18.356 1.00 82.25 99 ASP A C 1
ATOM 787 O O . ASP A 1 99 ? 24.988 5.236 -18.345 1.00 82.25 99 ASP A O 1
ATOM 791 N N . ILE A 1 100 ? 26.997 4.445 -17.693 1.00 81.19 100 ILE A N 1
ATOM 792 C CA . ILE A 1 100 ? 26.505 3.274 -16.950 1.00 81.19 100 ILE A CA 1
ATOM 793 C C . ILE A 1 100 ? 25.520 3.681 -15.849 1.00 81.19 100 ILE A C 1
ATOM 795 O O . ILE A 1 100 ? 24.460 3.064 -15.723 1.00 81.19 100 ILE A O 1
ATOM 799 N N . ASP A 1 101 ? 25.826 4.745 -15.105 1.00 85.25 101 ASP A N 1
ATOM 800 C CA . ASP A 1 101 ? 25.010 5.204 -13.979 1.00 85.25 101 ASP A CA 1
ATOM 801 C C . ASP A 1 101 ? 23.613 5.637 -14.451 1.00 85.25 101 ASP A C 1
ATOM 803 O O . ASP A 1 101 ? 22.600 5.274 -13.840 1.00 85.25 101 ASP A O 1
ATOM 807 N N . SER A 1 102 ? 23.534 6.346 -15.581 1.00 85.44 102 SER A N 1
ATOM 808 C CA . SER A 1 102 ? 22.272 6.747 -16.213 1.00 85.44 102 SER A CA 1
ATOM 809 C C . SER A 1 102 ? 21.396 5.547 -16.595 1.00 85.44 102 SER A C 1
ATOM 811 O O . SER A 1 102 ? 20.182 5.569 -16.377 1.00 85.44 102 SER A O 1
ATOM 813 N N . ILE A 1 103 ? 21.984 4.471 -17.122 1.00 85.44 103 ILE A N 1
ATOM 814 C CA . ILE A 1 103 ? 21.243 3.258 -17.516 1.00 85.44 103 ILE A CA 1
ATOM 815 C C . ILE A 1 103 ? 20.793 2.468 -16.290 1.00 85.44 103 ILE A C 1
ATOM 817 O O . ILE A 1 103 ? 19.645 2.027 -16.228 1.00 85.44 103 ILE A O 1
ATOM 821 N N . GLN A 1 104 ? 21.671 2.303 -15.299 1.00 86.56 104 GLN A N 1
ATOM 822 C CA . GLN A 1 104 ? 21.337 1.646 -14.035 1.00 86.56 104 GLN A CA 1
ATOM 823 C C . GLN A 1 104 ? 20.182 2.352 -13.335 1.00 86.56 104 GLN A C 1
ATOM 825 O O . GLN A 1 104 ? 19.250 1.701 -12.853 1.00 86.56 104 GLN A O 1
ATOM 830 N N . SER A 1 105 ? 20.223 3.685 -13.330 1.00 89.50 105 SER A N 1
ATOM 831 C CA . SER A 1 105 ? 19.140 4.536 -12.860 1.00 89.50 105 SER A CA 1
ATOM 832 C C . SER A 1 105 ? 17.849 4.199 -13.614 1.00 89.50 105 SER A C 1
ATOM 834 O O . SER A 1 105 ? 16.915 3.691 -12.986 1.00 89.50 105 SER A O 1
ATOM 836 N N . ALA A 1 106 ? 17.831 4.340 -14.948 1.00 89.75 106 ALA A N 1
ATOM 837 C CA . ALA A 1 106 ? 16.662 4.073 -15.802 1.00 89.75 106 ALA A CA 1
ATOM 838 C C . ALA A 1 106 ? 16.054 2.676 -15.578 1.00 89.75 106 ALA A C 1
ATOM 840 O O . ALA A 1 106 ? 14.832 2.506 -15.449 1.00 89.75 106 ALA A O 1
ATOM 841 N N . ASN A 1 107 ? 16.914 1.665 -15.467 1.00 90.69 107 ASN A N 1
ATOM 842 C CA . ASN A 1 107 ? 16.518 0.284 -15.223 1.00 90.69 107 ASN A CA 1
ATOM 843 C C . ASN A 1 107 ? 15.901 0.120 -13.834 1.00 90.69 107 ASN A C 1
ATOM 845 O O . ASN A 1 107 ? 14.847 -0.507 -13.699 1.00 90.69 107 ASN A O 1
ATOM 849 N N . LYS A 1 108 ? 16.487 0.743 -12.808 1.00 91.81 108 LYS A N 1
ATOM 850 C CA . LYS A 1 108 ? 15.910 0.779 -11.462 1.00 91.81 108 LYS A CA 1
ATOM 851 C C . LYS A 1 108 ? 14.529 1.436 -11.462 1.00 91.81 108 LYS A C 1
ATOM 853 O O . LYS A 1 108 ? 13.599 0.844 -10.917 1.00 91.81 108 LYS A O 1
ATOM 858 N N . GLN A 1 109 ? 14.354 2.587 -12.117 1.00 93.69 109 GLN A N 1
ATOM 859 C CA . GLN A 1 109 ? 13.032 3.224 -12.206 1.00 93.69 109 GLN A CA 1
ATOM 860 C C . GLN A 1 109 ? 12.012 2.333 -12.921 1.00 93.69 109 GLN A C 1
ATOM 862 O O . GLN A 1 109 ? 10.862 2.257 -12.487 1.00 93.69 109 GLN A O 1
ATOM 867 N N . THR A 1 110 ? 12.427 1.606 -13.962 1.00 93.81 110 THR A N 1
ATOM 868 C CA . THR A 1 110 ? 11.556 0.655 -14.671 1.00 93.81 110 THR A CA 1
ATOM 869 C C . THR A 1 110 ? 11.021 -0.422 -13.723 1.00 93.81 110 THR A C 1
ATOM 871 O O . THR A 1 110 ? 9.818 -0.714 -13.713 1.00 93.81 110 THR A O 1
ATOM 874 N N . PHE A 1 111 ? 11.885 -0.982 -12.870 1.00 94.06 111 PHE A N 1
ATOM 875 C CA . PHE A 1 111 ? 11.462 -1.931 -11.840 1.00 94.06 111 PHE A CA 1
ATOM 876 C C . PHE A 1 111 ? 10.580 -1.281 -10.775 1.00 94.06 111 PHE A C 1
ATOM 878 O O . PHE A 1 111 ? 9.522 -1.832 -10.462 1.00 94.06 111 PHE A O 1
ATOM 885 N N . ASP A 1 112 ? 10.959 -0.110 -10.262 1.00 95.50 112 ASP A N 1
ATOM 886 C CA . ASP A 1 112 ? 10.197 0.608 -9.237 1.00 95.50 112 ASP A CA 1
ATOM 887 C C . ASP A 1 112 ? 8.763 0.877 -9.721 1.00 95.50 112 ASP A C 1
ATOM 889 O O . ASP A 1 112 ? 7.797 0.512 -9.043 1.00 95.50 112 ASP A O 1
ATOM 893 N N . ILE A 1 113 ? 8.598 1.376 -10.949 1.00 94.69 113 ILE A N 1
ATOM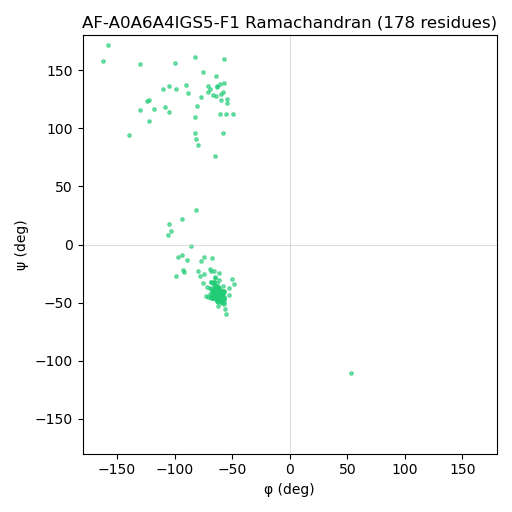 894 C CA . ILE A 1 113 ? 7.294 1.577 -11.597 1.00 94.69 113 ILE A CA 1
ATOM 895 C C . ILE A 1 113 ? 6.502 0.263 -11.663 1.00 94.69 113 ILE A C 1
ATOM 897 O O . ILE A 1 113 ? 5.317 0.225 -11.311 1.00 94.69 113 ILE A O 1
ATOM 901 N N . ALA A 1 114 ? 7.142 -0.841 -12.056 1.00 94.19 114 ALA A N 1
ATOM 902 C CA . ALA A 1 114 ? 6.495 -2.149 -12.141 1.00 94.19 114 ALA A CA 1
ATOM 903 C C . ALA A 1 114 ? 6.093 -2.737 -10.769 1.00 94.19 114 ALA A C 1
ATOM 905 O O . ALA A 1 114 ? 5.335 -3.716 -10.712 1.00 94.19 114 ALA A O 1
ATOM 906 N N . THR A 1 115 ? 6.552 -2.164 -9.651 1.00 94.81 115 THR A N 1
ATOM 907 C CA . THR A 1 115 ? 6.180 -2.608 -8.296 1.00 94.81 115 THR A CA 1
ATOM 908 C C . THR A 1 115 ? 4.984 -1.865 -7.702 1.00 94.81 115 THR A C 1
ATOM 910 O O . THR A 1 115 ? 4.295 -2.450 -6.867 1.00 94.81 115 THR A O 1
ATOM 913 N N . VAL A 1 116 ? 4.659 -0.659 -8.185 1.00 92.00 116 VAL A N 1
ATOM 914 C CA . VAL A 1 116 ? 3.649 0.237 -7.584 1.00 92.00 116 VAL A CA 1
ATOM 915 C C . VAL A 1 116 ? 2.269 -0.413 -7.440 1.00 92.00 116 VAL A C 1
ATOM 917 O O . VAL A 1 116 ? 1.694 -0.446 -6.354 1.00 92.00 116 VAL A O 1
ATOM 920 N N . CYS A 1 117 ? 1.699 -0.928 -8.532 1.00 90.00 117 CYS A N 1
ATOM 921 C CA . CYS A 1 117 ? 0.425 -1.650 -8.504 1.00 90.00 117 CYS A CA 1
ATOM 922 C C . CYS A 1 117 ? 0.280 -2.577 -9.718 1.00 90.00 117 CYS A C 1
ATOM 924 O O . CYS A 1 117 ? 1.072 -2.522 -10.659 1.00 90.00 117 CYS A O 1
ATOM 926 N N . CYS A 1 118 ? -0.759 -3.421 -9.731 1.00 92.06 118 CYS A N 1
ATOM 927 C CA . CYS A 1 118 ? -1.012 -4.338 -10.847 1.00 92.06 118 CYS A CA 1
ATOM 928 C C . CYS A 1 118 ? -1.170 -3.609 -12.192 1.00 92.06 118 CYS A C 1
ATOM 930 O O . CYS A 1 118 ? -0.614 -4.054 -13.190 1.00 92.06 118 CYS A O 1
ATOM 932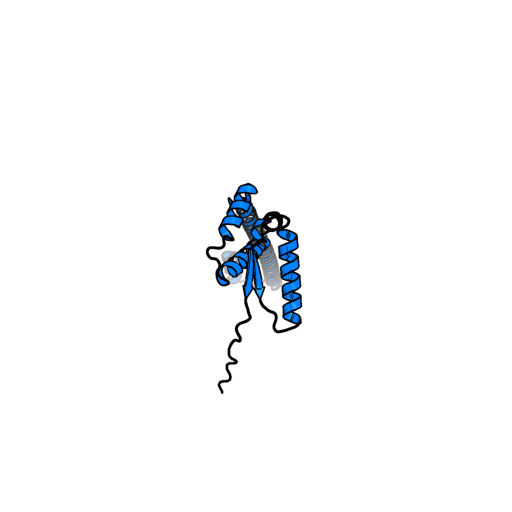 N N . ARG A 1 119 ? -1.863 -2.463 -12.212 1.00 93.38 119 ARG A N 1
ATOM 933 C CA . ARG A 1 119 ? -2.073 -1.663 -13.425 1.00 93.38 119 ARG A CA 1
ATOM 934 C C . ARG A 1 119 ? -0.753 -1.130 -13.982 1.00 93.38 119 ARG A C 1
ATOM 936 O O . ARG A 1 119 ? -0.499 -1.282 -15.172 1.00 93.38 119 ARG A O 1
ATOM 943 N N . TRP A 1 120 ? 0.084 -0.552 -13.121 1.00 95.00 120 TRP A N 1
ATOM 944 C CA . TRP A 1 120 ? 1.395 -0.019 -13.503 1.00 95.00 120 TRP A CA 1
ATOM 945 C C . TRP A 1 120 ? 2.305 -1.122 -14.024 1.00 95.00 120 TRP A C 1
ATOM 947 O O . TRP A 1 120 ? 2.891 -0.973 -15.087 1.00 95.00 120 TRP A O 1
ATOM 957 N N . ARG A 1 121 ? 2.328 -2.274 -13.347 1.00 95.81 121 ARG A N 1
ATOM 958 C CA . ARG A 1 121 ? 3.070 -3.457 -13.791 1.00 95.81 121 ARG A CA 1
ATOM 959 C C . ARG A 1 121 ? 2.662 -3.918 -15.185 1.00 95.81 121 ARG A C 1
ATOM 961 O O . ARG A 1 121 ? 3.528 -4.142 -16.023 1.00 95.81 121 ARG A O 1
ATOM 968 N N . CYS A 1 122 ? 1.361 -4.058 -15.444 1.00 95.69 122 CYS A N 1
ATOM 969 C CA . CYS A 1 122 ? 0.868 -4.484 -16.754 1.00 95.69 122 CYS A CA 1
ATOM 970 C C . CYS A 1 122 ? 1.270 -3.504 -17.862 1.00 95.69 122 CYS A C 1
ATOM 972 O O . CYS A 1 122 ? 1.663 -3.933 -18.947 1.00 95.69 122 CYS A O 1
ATOM 974 N N . LEU A 1 123 ? 1.189 -2.200 -17.588 1.00 95.75 123 LEU A N 1
ATOM 975 C CA . LEU A 1 123 ? 1.555 -1.160 -18.548 1.00 95.75 123 LEU A CA 1
ATOM 976 C C . LEU A 1 123 ? 3.066 -1.095 -18.772 1.00 95.75 123 LEU A C 1
ATOM 978 O O . LEU A 1 123 ? 3.493 -1.120 -19.921 1.00 95.75 123 LEU A O 1
ATOM 982 N N . ALA A 1 124 ? 3.866 -1.134 -17.705 1.00 95.44 124 ALA A N 1
ATOM 983 C CA . ALA A 1 124 ? 5.321 -1.184 -17.789 1.00 95.44 124 ALA A CA 1
ATOM 984 C C . ALA A 1 124 ? 5.793 -2.397 -18.603 1.00 95.44 124 ALA A C 1
ATOM 986 O O . ALA A 1 124 ? 6.579 -2.236 -19.524 1.00 95.44 124 ALA A O 1
ATOM 987 N N . ILE A 1 125 ? 5.257 -3.599 -18.351 1.00 94.50 125 ILE A N 1
ATOM 988 C CA . ILE A 1 125 ? 5.581 -4.811 -19.134 1.00 94.50 125 ILE A CA 1
ATOM 989 C C . ILE A 1 125 ? 5.158 -4.674 -20.607 1.00 94.50 125 ILE A C 1
ATOM 991 O O . ILE A 1 125 ? 5.792 -5.242 -21.495 1.00 94.50 125 ILE A O 1
ATOM 995 N N . SER A 1 126 ? 4.067 -3.958 -20.882 1.00 93.25 126 SER A N 1
ATOM 996 C CA . SER A 1 126 ? 3.566 -3.774 -22.249 1.00 93.25 126 SER A CA 1
ATOM 997 C C . SER A 1 126 ? 4.364 -2.736 -23.040 1.00 93.25 126 SER A C 1
ATOM 999 O O . SER A 1 126 ? 4.416 -2.840 -24.268 1.00 93.25 126 SER A O 1
ATOM 1001 N N . CYS A 1 127 ? 4.983 -1.773 -22.354 1.00 94.06 127 CYS A N 1
ATOM 1002 C CA . CYS A 1 127 ? 5.813 -0.724 -22.930 1.00 94.06 127 CYS A CA 1
ATOM 1003 C C . CYS A 1 127 ? 7.233 -1.245 -23.183 1.00 94.06 127 CYS A C 1
ATOM 1005 O O . CYS A 1 127 ? 8.073 -1.261 -22.289 1.00 94.06 127 CYS A O 1
ATOM 1007 N N . SER A 1 128 ? 7.498 -1.687 -24.412 1.00 93.81 128 SER A N 1
ATOM 1008 C CA . SER A 1 128 ? 8.777 -2.297 -24.793 1.00 93.81 128 SER A CA 1
ATOM 1009 C C . SER A 1 128 ? 9.985 -1.368 -24.646 1.00 93.81 128 SER A C 1
ATOM 1011 O O . SER A 1 128 ? 11.082 -1.837 -24.360 1.00 93.81 128 SER A O 1
ATOM 1013 N N . GLU A 1 129 ? 9.784 -0.063 -24.823 1.00 92.75 129 GLU A N 1
ATOM 1014 C CA . GLU A 1 129 ? 10.835 0.958 -24.741 1.00 92.75 129 GLU A CA 1
ATOM 1015 C C . GLU A 1 129 ? 11.547 0.950 -23.380 1.00 92.75 129 GLU A C 1
ATOM 1017 O O . GLU A 1 129 ? 12.773 0.979 -23.331 1.00 92.75 129 GLU A O 1
ATOM 1022 N N . LEU A 1 130 ? 10.802 0.763 -22.283 1.00 93.56 130 LEU A N 1
ATOM 1023 C CA . LEU A 1 130 ? 11.358 0.714 -20.923 1.00 93.56 130 LEU A CA 1
ATOM 1024 C C . LEU A 1 130 ? 12.351 -0.439 -20.709 1.00 93.56 130 LEU A C 1
ATOM 1026 O O . LEU A 1 130 ? 13.215 -0.367 -19.845 1.00 93.56 130 LEU A O 1
ATOM 1030 N N . TRP A 1 131 ? 12.236 -1.510 -21.497 1.00 94.25 131 TRP A N 1
ATOM 1031 C CA . TRP A 1 131 ? 13.066 -2.717 -21.383 1.00 94.25 131 TRP A CA 1
ATOM 1032 C C . TRP A 1 131 ? 14.147 -2.790 -22.459 1.00 94.25 131 TRP A C 1
ATOM 1034 O O . TRP A 1 131 ? 14.735 -3.848 -22.675 1.00 94.25 131 TRP A O 1
ATOM 1044 N N . SER A 1 132 ? 14.368 -1.701 -23.193 1.00 92.25 132 SER A N 1
ATOM 1045 C CA . SER A 1 132 ? 15.251 -1.704 -24.362 1.00 92.25 132 SER A CA 1
ATOM 1046 C C . SER A 1 132 ? 16.684 -1.284 -24.054 1.00 92.25 132 SER A C 1
ATOM 1048 O O . SER A 1 132 ? 17.559 -1.448 -24.899 1.00 92.25 132 SER A O 1
ATOM 1050 N N . ASN A 1 133 ? 16.940 -0.791 -22.844 1.00 90.25 133 ASN A N 1
ATOM 1051 C CA . ASN A 1 133 ? 18.266 -0.384 -22.406 1.00 90.25 133 ASN A CA 1
ATOM 1052 C C . ASN A 1 133 ? 18.841 -1.430 -21.459 1.00 90.25 133 ASN A C 1
ATOM 1054 O O . ASN A 1 133 ? 18.313 -1.657 -20.374 1.00 90.25 133 ASN A O 1
ATOM 1058 N N . ILE A 1 134 ? 19.909 -2.092 -21.884 1.00 89.81 134 ILE A N 1
ATOM 1059 C CA . ILE A 1 134 ? 20.472 -3.234 -21.168 1.00 89.81 134 ILE A CA 1
ATOM 1060 C C . ILE A 1 134 ? 21.922 -2.923 -20.830 1.00 89.81 134 ILE A C 1
ATOM 1062 O O . ILE A 1 134 ? 22.734 -2.631 -21.709 1.00 89.81 134 ILE A O 1
ATOM 1066 N N . GLU A 1 135 ? 22.236 -3.020 -19.546 1.00 88.06 135 GLU A N 1
ATOM 1067 C CA . GLU A 1 135 ? 23.598 -2.976 -19.035 1.00 88.06 135 GLU A CA 1
ATOM 1068 C C . GLU A 1 135 ? 24.087 -4.405 -18.776 1.00 88.06 135 GLU A C 1
ATOM 1070 O O . GLU A 1 135 ? 23.371 -5.231 -18.205 1.00 88.06 135 GLU A O 1
ATOM 1075 N N . LEU A 1 136 ? 25.306 -4.702 -19.218 1.00 85.88 136 LEU A N 1
ATOM 1076 C CA . LEU A 1 136 ? 25.970 -5.983 -19.041 1.00 85.88 136 LEU A CA 1
ATOM 1077 C C . LEU A 1 136 ? 27.374 -5.750 -18.479 1.00 85.88 136 LEU A C 1
ATOM 1079 O O . LEU A 1 136 ? 28.233 -5.193 -19.159 1.00 85.88 136 LEU A O 1
ATOM 1083 N N . GLY A 1 137 ? 27.617 -6.226 -17.261 1.00 83.50 137 GLY A N 1
ATOM 1084 C CA . GLY A 1 137 ? 28.973 -6.381 -16.733 1.00 83.50 137 GLY A CA 1
ATOM 1085 C C . GLY A 1 137 ? 29.619 -7.677 -17.226 1.00 83.50 137 GLY A C 1
ATOM 1086 O O . GLY A 1 137 ? 28.926 -8.598 -17.664 1.00 83.50 137 GLY A O 1
ATOM 1087 N N . LEU A 1 138 ? 30.945 -7.778 -17.158 1.00 78.12 138 LEU A N 1
ATOM 1088 C CA . LEU A 1 138 ? 31.621 -9.072 -17.280 1.00 78.12 138 LEU A CA 1
ATOM 1089 C C . LEU A 1 138 ? 31.560 -9.804 -15.930 1.00 78.12 138 LEU A C 1
ATOM 1091 O O . LEU A 1 138 ? 32.098 -9.279 -14.955 1.00 78.12 138 LEU A O 1
ATOM 1095 N N . PRO A 1 139 ? 30.938 -10.993 -15.854 1.00 74.50 139 PRO A N 1
ATOM 1096 C CA . PRO A 1 139 ? 30.808 -11.711 -14.596 1.00 74.50 139 PRO A CA 1
ATOM 1097 C C . PRO A 1 139 ? 32.172 -12.233 -14.138 1.00 74.50 139 PRO A C 1
ATOM 1099 O O . PRO A 1 139 ? 32.919 -12.829 -14.919 1.00 74.50 139 PRO A O 1
ATOM 1102 N N . VAL A 1 140 ? 32.481 -12.033 -12.859 1.00 75.06 140 VAL A N 1
ATOM 1103 C CA . VAL A 1 140 ? 33.710 -12.511 -12.208 1.00 75.06 140 VAL A CA 1
ATOM 1104 C C . VAL A 1 140 ? 33.482 -13.889 -11.573 1.00 75.06 140 VAL A C 1
ATOM 1106 O O . VAL A 1 140 ? 34.423 -14.669 -11.416 1.00 75.06 140 VAL A O 1
ATOM 1109 N N . ALA A 1 141 ? 32.226 -14.230 -11.262 1.00 81.88 141 ALA A N 1
ATOM 1110 C CA . ALA A 1 141 ? 31.817 -15.514 -10.692 1.00 81.88 141 ALA A CA 1
ATOM 1111 C C . ALA A 1 141 ? 30.643 -16.167 -11.452 1.00 81.88 141 ALA A C 1
ATOM 1113 O O . ALA A 1 141 ? 29.813 -15.488 -12.054 1.00 81.88 141 ALA A O 1
ATOM 1114 N N . GLU A 1 142 ? 30.515 -17.498 -11.360 1.00 81.00 142 GLU A N 1
ATOM 1115 C CA . GLU A 1 142 ? 29.404 -18.253 -11.976 1.00 81.00 142 GLU A CA 1
ATOM 1116 C C . GLU A 1 142 ? 28.021 -17.790 -11.480 1.00 81.00 142 GLU A C 1
ATOM 1118 O O . GLU A 1 142 ? 27.077 -17.715 -12.262 1.00 81.00 142 GLU A O 1
ATOM 1123 N N . SER A 1 143 ? 27.900 -17.403 -10.206 1.00 82.00 143 SER A N 1
ATOM 1124 C CA . SER A 1 143 ? 26.644 -16.885 -9.647 1.00 82.00 143 SER A CA 1
ATOM 1125 C C . SER A 1 143 ? 26.216 -15.548 -10.259 1.00 82.00 143 SER A C 1
ATOM 1127 O O . SER A 1 143 ? 25.024 -15.279 -10.382 1.00 82.00 143 SER A O 1
ATOM 1129 N N . GLU A 1 144 ? 27.171 -14.698 -10.645 1.00 79.69 144 GLU A N 1
ATOM 1130 C CA . GLU A 1 144 ? 26.881 -13.415 -11.300 1.00 79.69 144 GLU A CA 1
ATOM 1131 C C . GLU A 1 144 ? 26.383 -13.639 -12.728 1.00 79.69 144 GLU A C 1
ATOM 1133 O O . GLU A 1 144 ? 25.446 -12.974 -13.168 1.00 79.69 144 GLU A O 1
ATOM 1138 N N . LEU A 1 145 ? 26.942 -14.641 -13.414 1.00 83.06 145 LEU A N 1
ATOM 1139 C CA . LEU A 1 145 ? 26.513 -15.043 -14.749 1.00 83.06 145 LEU A CA 1
ATOM 1140 C C . LEU A 1 145 ? 25.049 -15.520 -14.761 1.00 83.06 145 LEU A C 1
ATOM 1142 O O . LEU A 1 145 ? 24.300 -15.156 -15.665 1.00 83.06 145 LEU A O 1
ATOM 1146 N N . GLU A 1 146 ? 24.608 -16.294 -13.763 1.00 85.25 146 GLU A N 1
ATOM 1147 C CA . GLU A 1 146 ? 23.205 -16.734 -13.658 1.00 85.25 146 GLU A CA 1
ATOM 1148 C C . GLU A 1 146 ? 22.232 -15.561 -13.467 1.00 85.25 146 GLU A C 1
ATOM 1150 O O . GLU A 1 146 ? 21.201 -15.487 -14.142 1.00 85.25 146 GLU A O 1
ATOM 1155 N N . VAL A 1 147 ? 22.567 -14.621 -12.576 1.00 85.25 147 VAL A N 1
ATOM 1156 C CA . VAL A 1 147 ? 21.757 -13.414 -12.338 1.00 85.25 147 VAL A CA 1
ATOM 1157 C C . VAL A 1 147 ? 21.689 -12.560 -13.602 1.00 85.25 147 VAL A C 1
ATOM 1159 O O . VAL A 1 147 ? 20.609 -12.106 -13.984 1.00 85.25 147 VAL A O 1
ATOM 1162 N N . GLN A 1 148 ? 22.822 -12.388 -14.280 1.00 86.81 148 GLN A N 1
ATOM 1163 C CA . GLN A 1 148 ? 22.910 -11.631 -15.520 1.00 86.81 148 GLN A CA 1
ATOM 1164 C C . GLN A 1 148 ? 22.123 -12.287 -16.658 1.00 86.81 148 GLN A C 1
ATOM 1166 O O . GLN A 1 148 ? 21.440 -11.580 -17.396 1.00 86.81 148 GLN A O 1
ATOM 1171 N N . HIS A 1 149 ? 22.148 -13.618 -16.783 1.00 88.56 149 HIS A N 1
ATOM 1172 C CA . HIS A 1 149 ? 21.309 -14.335 -17.746 1.00 88.56 149 HIS A CA 1
ATOM 1173 C C . HIS A 1 149 ? 19.821 -14.110 -17.473 1.00 88.56 149 HIS A C 1
ATOM 1175 O O . HIS A 1 149 ? 19.088 -13.727 -18.382 1.00 88.56 149 HIS A O 1
ATOM 1181 N N . GLY A 1 150 ? 19.377 -14.270 -16.222 1.00 91.12 150 GLY A N 1
ATOM 1182 C CA . GLY A 1 150 ? 17.978 -14.034 -15.859 1.00 91.12 150 GLY A CA 1
ATOM 1183 C C . GLY A 1 150 ? 17.539 -12.591 -16.118 1.00 91.12 150 GLY A C 1
ATOM 1184 O O . GLY A 1 150 ? 16.436 -12.354 -16.610 1.00 91.12 150 GLY A O 1
ATOM 1185 N N . TYR A 1 151 ? 18.411 -11.626 -15.830 1.00 90.88 151 TYR A N 1
ATOM 1186 C CA . TYR A 1 151 ? 18.195 -10.214 -16.131 1.00 90.88 151 TYR A CA 1
ATOM 1187 C C . TYR A 1 151 ? 18.102 -9.953 -17.643 1.00 90.88 151 TYR A C 1
ATOM 1189 O O . TYR A 1 151 ? 17.165 -9.299 -18.103 1.00 90.88 151 TYR A O 1
ATOM 1197 N N . LEU A 1 152 ? 19.025 -10.506 -18.429 1.00 91.44 152 LEU A N 1
ATOM 1198 C CA . LEU A 1 152 ? 19.056 -10.347 -19.879 1.00 91.44 152 LEU A CA 1
ATOM 1199 C C . LEU A 1 152 ? 17.813 -10.962 -20.537 1.00 91.44 152 LEU A C 1
ATOM 1201 O O . LEU A 1 152 ? 17.143 -10.286 -21.317 1.00 91.44 152 LEU A O 1
ATOM 1205 N N . ASP A 1 153 ? 17.454 -12.196 -20.179 1.00 93.94 153 ASP A N 1
ATOM 1206 C CA . ASP A 1 153 ? 16.247 -12.873 -20.673 1.00 93.94 153 ASP A CA 1
ATOM 1207 C C . ASP A 1 153 ? 14.986 -12.056 -20.370 1.00 93.94 153 ASP A C 1
ATOM 1209 O O . ASP A 1 153 ? 14.078 -11.921 -21.200 1.00 93.94 153 ASP A O 1
ATOM 1213 N N . LEU A 1 154 ? 14.939 -11.456 -19.180 1.00 94.12 154 LEU A N 1
ATOM 1214 C CA . LEU A 1 154 ? 13.839 -10.604 -18.761 1.00 94.12 154 LEU A CA 1
ATOM 1215 C C . LEU A 1 154 ? 13.699 -9.367 -19.653 1.00 94.12 154 LEU A C 1
ATOM 1217 O O . LEU A 1 154 ? 12.594 -9.084 -20.121 1.00 94.12 154 LEU A O 1
ATOM 1221 N N . PHE A 1 155 ? 14.792 -8.643 -19.895 1.00 94.00 155 PHE A N 1
ATOM 1222 C CA . PHE A 1 155 ? 14.784 -7.441 -20.731 1.00 94.00 155 PHE A CA 1
ATOM 1223 C C . PHE A 1 155 ? 14.487 -7.780 -22.194 1.00 94.00 155 PHE A C 1
ATOM 1225 O O . PHE A 1 155 ? 13.592 -7.181 -22.792 1.00 94.00 155 PHE A O 1
ATOM 1232 N N . LEU A 1 156 ? 15.138 -8.807 -22.747 1.00 93.50 156 LEU A N 1
ATOM 1233 C CA . LEU A 1 156 ? 14.917 -9.261 -24.124 1.00 93.50 156 LEU A CA 1
ATOM 1234 C C . LEU A 1 156 ? 13.476 -9.727 -24.367 1.00 93.50 156 LEU A C 1
ATOM 1236 O O . LEU A 1 156 ? 12.877 -9.403 -25.392 1.00 93.50 156 LEU A O 1
ATOM 1240 N N . SER A 1 157 ? 12.879 -10.455 -23.419 1.00 95.12 157 SER A N 1
ATOM 1241 C CA . SER A 1 157 ? 11.491 -10.915 -23.564 1.00 95.12 157 SER A CA 1
ATOM 1242 C C . SER A 1 157 ? 10.478 -9.762 -23.599 1.00 95.12 157 SER A C 1
ATOM 1244 O O . SER A 1 157 ? 9.415 -9.887 -24.215 1.00 95.12 157 SER A O 1
ATOM 1246 N N . ARG A 1 158 ? 10.793 -8.629 -22.960 1.00 94.00 158 ARG A N 1
ATOM 1247 C CA . ARG A 1 158 ? 9.881 -7.485 -22.813 1.00 94.00 158 ARG A CA 1
ATOM 1248 C C . ARG A 1 158 ? 10.117 -6.369 -23.826 1.00 94.00 158 ARG A C 1
ATOM 1250 O O . ARG A 1 158 ? 9.154 -5.695 -24.193 1.00 94.00 158 ARG A O 1
ATOM 1257 N N . SER A 1 159 ? 11.334 -6.221 -24.338 1.00 93.19 159 SER A N 1
ATOM 1258 C CA . SER A 1 159 ? 11.675 -5.262 -25.399 1.00 93.19 159 SER A CA 1
ATOM 1259 C C . SER A 1 159 ? 11.070 -5.619 -26.763 1.00 93.19 159 SER A C 1
ATOM 1261 O O . SER A 1 159 ? 10.842 -4.740 -27.594 1.00 93.19 159 SER A O 1
ATOM 1263 N N . LYS A 1 160 ? 10.702 -6.887 -26.994 1.00 90.75 160 LYS A N 1
ATOM 1264 C CA . LYS A 1 160 ? 10.003 -7.351 -28.208 1.00 90.75 160 LYS A CA 1
ATOM 1265 C C . LYS A 1 160 ? 10.740 -6.940 -29.497 1.00 90.75 160 LYS A C 1
ATOM 1267 O O . LYS A 1 160 ? 11.773 -7.507 -29.817 1.00 90.75 160 LYS A O 1
ATOM 1272 N N . GLN A 1 161 ? 10.173 -6.009 -30.271 1.00 91.44 161 GLN A N 1
ATOM 1273 C CA . GLN A 1 161 ? 10.719 -5.510 -31.543 1.00 91.44 161 GLN A CA 1
ATOM 1274 C C . GLN A 1 161 ? 11.316 -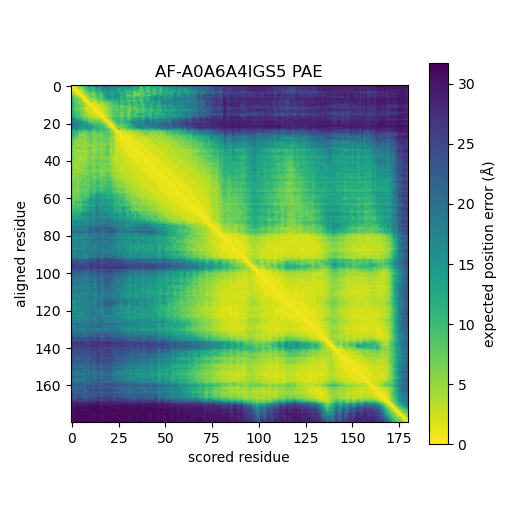4.101 -31.418 1.00 91.44 161 GLN A C 1
ATOM 1276 O O . GLN A 1 161 ? 11.619 -3.472 -32.430 1.00 91.44 161 GLN A O 1
ATOM 1281 N N . HIS A 1 162 ? 11.429 -3.572 -30.201 1.00 91.06 162 HIS A N 1
ATOM 1282 C CA . HIS A 1 162 ? 11.992 -2.250 -29.975 1.00 91.06 162 HIS A CA 1
ATOM 1283 C C . HIS A 1 162 ? 13.520 -2.279 -30.129 1.00 91.06 162 HIS A C 1
ATOM 1285 O O . HIS A 1 162 ? 14.161 -3.303 -29.889 1.00 91.06 162 HIS A O 1
ATOM 1291 N N . LEU A 1 163 ? 14.098 -1.164 -30.582 1.00 90.94 163 LEU A N 1
ATOM 1292 C CA . LEU A 1 163 ? 15.539 -1.057 -30.799 1.00 90.94 163 LEU A CA 1
ATOM 1293 C C . LEU A 1 163 ? 16.274 -1.144 -29.458 1.00 90.94 163 LEU A C 1
ATOM 1295 O O . LEU A 1 163 ? 15.954 -0.397 -28.542 1.00 90.94 163 LEU A O 1
ATOM 1299 N N . LEU A 1 164 ? 17.264 -2.030 -29.365 1.00 91.25 164 LEU A N 1
ATOM 1300 C CA . LEU A 1 164 ? 18.027 -2.236 -28.138 1.00 91.25 164 LEU A CA 1
ATOM 1301 C C . LEU A 1 164 ? 19.249 -1.324 -28.073 1.00 91.25 164 LEU A C 1
ATOM 1303 O O . LEU A 1 164 ? 20.010 -1.232 -29.040 1.00 91.25 164 LEU A O 1
ATOM 1307 N N . THR A 1 165 ? 19.481 -0.750 -26.897 1.00 88.50 165 THR A N 1
ATOM 1308 C CA . THR A 1 165 ? 20.732 -0.080 -26.542 1.00 88.50 165 THR A CA 1
ATOM 1309 C C . THR A 1 165 ? 21.471 -0.957 -25.541 1.00 88.50 165 THR A C 1
ATOM 1311 O O . THR A 1 165 ? 20.957 -1.246 -24.461 1.00 88.50 165 THR A O 1
ATOM 1314 N N . LEU A 1 166 ? 22.666 -1.413 -25.917 1.00 88.19 166 LEU A N 1
ATOM 1315 C CA . LEU A 1 166 ? 23.490 -2.295 -25.094 1.00 88.19 166 LEU A CA 1
ATOM 1316 C C . LEU A 1 166 ? 24.716 -1.548 -24.589 1.00 88.19 166 LEU A C 1
ATOM 1318 O O . LEU A 1 166 ? 25.428 -0.919 -25.374 1.00 88.19 166 LEU A O 1
ATOM 1322 N N . PHE A 1 167 ? 24.995 -1.703 -23.302 1.00 85.19 167 PHE A N 1
ATOM 1323 C CA . PHE A 1 167 ? 26.186 -1.169 -22.663 1.00 85.19 167 PHE A CA 1
ATOM 1324 C C . PHE A 1 167 ? 26.938 -2.302 -22.000 1.00 85.19 167 PHE A C 1
ATOM 1326 O O . PHE A 1 167 ? 26.372 -3.047 -21.206 1.00 85.19 167 PHE A O 1
ATOM 1333 N N . ILE A 1 168 ? 28.203 -2.450 -22.377 1.00 85.88 168 ILE A N 1
ATOM 1334 C CA . ILE A 1 168 ? 29.058 -3.530 -21.901 1.00 85.88 168 ILE A CA 1
ATOM 1335 C C . ILE A 1 168 ? 30.209 -2.892 -21.140 1.00 85.88 168 ILE A C 1
ATOM 1337 O O . ILE A 1 168 ? 30.997 -2.150 -21.732 1.00 85.88 168 ILE A O 1
ATOM 1341 N N . SER A 1 169 ? 30.297 -3.171 -19.845 1.00 80.12 169 SER A N 1
ATOM 1342 C CA . SER A 1 169 ? 31.393 -2.723 -18.993 1.00 80.12 169 SER A CA 1
ATOM 1343 C C . SER A 1 169 ? 32.338 -3.885 -18.698 1.00 80.12 169 SER A C 1
ATOM 1345 O O . SER A 1 169 ? 31.922 -5.013 -18.423 1.00 80.12 169 SER A O 1
ATOM 1347 N N . LEU A 1 170 ? 33.643 -3.616 -18.775 1.00 73.81 170 LEU A N 1
ATOM 1348 C CA . LEU A 1 170 ? 34.616 -4.473 -18.108 1.00 73.81 170 LEU A CA 1
ATOM 1349 C C . LEU A 1 170 ? 34.457 -4.215 -16.613 1.00 73.81 170 LEU A C 1
ATOM 1351 O O . LEU A 1 170 ? 34.418 -3.055 -16.209 1.00 73.81 170 LEU A O 1
ATOM 1355 N N . ALA A 1 171 ? 34.359 -5.276 -15.811 1.00 64.81 171 ALA A N 1
ATOM 1356 C CA . ALA A 1 171 ? 34.481 -5.135 -14.371 1.00 64.81 171 ALA A CA 1
ATOM 1357 C C . ALA A 1 171 ? 35.826 -4.451 -14.091 1.00 64.81 171 ALA A C 1
ATOM 1359 O O . ALA A 1 171 ? 36.878 -5.023 -14.382 1.00 64.81 171 ALA A O 1
ATOM 1360 N N . ASP A 1 172 ? 35.790 -3.212 -13.598 1.00 57.31 172 ASP A N 1
ATOM 1361 C CA . ASP A 1 172 ? 36.981 -2.608 -13.024 1.00 57.31 172 ASP A CA 1
ATOM 1362 C C . ASP A 1 172 ? 37.398 -3.520 -11.871 1.00 57.31 172 ASP A C 1
ATOM 1364 O O . ASP A 1 172 ? 36.596 -3.823 -10.982 1.00 57.31 172 ASP A O 1
ATOM 1368 N N . GLU A 1 173 ? 38.644 -3.995 -11.900 1.00 48.78 173 GLU A N 1
ATOM 1369 C CA . GLU A 1 173 ? 39.267 -4.563 -10.715 1.00 48.78 173 GLU A CA 1
ATOM 1370 C C . GLU A 1 173 ? 39.229 -3.468 -9.647 1.00 48.78 173 GLU A C 1
ATOM 1372 O O . GLU A 1 173 ? 40.083 -2.581 -9.614 1.00 48.78 173 GLU A O 1
ATOM 1377 N N . THR A 1 174 ? 38.221 -3.491 -8.773 1.00 49.66 174 THR A N 1
ATOM 1378 C CA . THR A 1 174 ? 38.297 -2.730 -7.532 1.00 49.66 174 THR A CA 1
ATOM 1379 C C . THR A 1 174 ? 39.593 -3.184 -6.865 1.00 49.66 174 THR A C 1
ATOM 1381 O O . THR A 1 174 ? 39.736 -4.397 -6.646 1.00 49.66 174 THR A O 1
ATOM 1384 N N . PRO A 1 175 ? 40.551 -2.284 -6.574 1.00 41.47 175 PRO A N 1
ATOM 1385 C CA . PRO A 1 175 ? 41.742 -2.681 -5.852 1.00 41.47 175 PRO A CA 1
ATOM 1386 C C . PRO A 1 175 ? 41.256 -3.347 -4.572 1.00 41.47 175 PRO A C 1
ATOM 1388 O O . PRO A 1 175 ? 40.446 -2.768 -3.846 1.00 41.47 175 PRO A O 1
ATOM 1391 N N . ARG A 1 176 ? 41.698 -4.584 -4.320 1.00 41.75 176 ARG A N 1
ATOM 1392 C CA . ARG A 1 176 ? 41.611 -5.154 -2.978 1.00 41.75 176 ARG A CA 1
ATOM 1393 C C . ARG A 1 176 ? 42.198 -4.103 -2.047 1.00 41.75 176 ARG A C 1
ATOM 1395 O O . ARG A 1 176 ? 43.396 -3.835 -2.129 1.00 41.75 176 ARG A O 1
ATOM 1402 N N . ASP A 1 177 ? 41.362 -3.513 -1.202 1.00 42.44 177 ASP A N 1
ATOM 1403 C CA . ASP A 1 177 ? 41.812 -2.801 -0.013 1.00 42.44 177 ASP A CA 1
ATOM 1404 C C . ASP A 1 177 ? 42.453 -3.844 0.917 1.00 42.44 177 ASP A C 1
ATOM 1406 O O . ASP A 1 177 ? 41.873 -4.311 1.895 1.00 42.44 177 ASP A O 1
ATOM 1410 N N . ASP A 1 178 ? 43.669 -4.256 0.561 1.00 48.72 178 ASP A N 1
ATOM 1411 C CA . ASP A 1 178 ? 44.635 -4.827 1.478 1.00 48.72 178 ASP A CA 1
ATOM 1412 C C . ASP A 1 178 ? 45.272 -3.640 2.213 1.00 48.72 178 ASP A C 1
ATOM 1414 O O . ASP A 1 178 ? 46.316 -3.115 1.821 1.00 48.72 178 ASP A O 1
ATOM 1418 N N . ALA A 1 179 ? 44.627 -3.191 3.289 1.00 46.44 179 ALA A N 1
ATOM 1419 C CA . ALA A 1 179 ? 45.234 -2.293 4.264 1.00 46.44 179 ALA A CA 1
ATOM 1420 C C . ALA A 1 179 ? 44.825 -2.703 5.689 1.00 46.44 179 ALA A C 1
ATOM 1422 O O . ALA A 1 179 ? 43.753 -2.353 6.171 1.00 46.44 179 ALA A O 1
ATOM 1423 N N . LEU A 1 180 ? 45.725 -3.513 6.264 1.00 44.53 180 LEU A N 1
ATOM 1424 C CA . LEU A 1 180 ? 46.080 -3.757 7.676 1.00 44.53 180 LEU A CA 1
ATOM 1425 C C . LEU A 1 180 ? 45.193 -3.164 8.785 1.00 44.53 180 LEU A C 1
ATOM 1427 O O . LEU A 1 180 ? 45.120 -1.920 8.892 1.00 44.53 180 LEU A O 1
#

Radius of gyration: 38.18 Å; Cα contacts (8 Å, |Δi|>4): 124; chains: 1; bounding box: 80×31×102 Å

Organism: NCBI:txid1447944

Secondary structure (DSSP, 8-state):
----SS---HHHHHHHHH-SS---HHHHHHHHHHHHHHHHHHHHHHHHHHHHHHHHHHHHHHHHHHHHHHHHHTSHHHHS-HHHHHHHHHHHT--SSSSHHHHHHHHHHHHHHHHH-HHHHHHHHH-GGGG-EEEEEPPSSHHHHHHHHHHHHHHHHHHTTSPPEEEEE-----------

Solvent-accessible surface area (backbone atoms only — not comparable to full-atom values): 10450 Å² total; per-residue (Å²): 134,91,76,70,80,49,86,76,48,66,68,59,52,55,52,59,76,67,46,90,65,83,77,57,71,66,60,58,52,49,47,52,50,37,44,52,52,42,50,54,52,50,52,51,52,49,52,52,50,51,51,50,49,52,48,53,51,54,50,50,52,52,51,51,52,51,50,52,57,56,52,56,62,68,33,67,80,67,70,51,53,71,67,61,52,50,52,51,49,55,65,68,36,52,63,89,48,102,46,70,68,35,47,55,48,18,46,50,42,45,52,53,49,39,64,74,41,74,68,44,24,55,50,50,57,68,41,21,70,70,33,17,64,46,81,42,71,54,64,90,45,76,72,49,43,54,55,49,48,56,50,48,53,54,29,58,69,36,12,70,88,50,79,71,47,80,44,81,45,77,65,73,80,71,76,78,84,84,72,133

Mean predicted aligned error: 12.57 Å

Nearest PDB structures (foldseek):
  8qzn-assembly1_A  TM=3.705E-01  e=2.605E+00  synthetic construct
  4kwa-assembly1_B  TM=3.192E-01  e=2.189E+00  Saccharomonospora viridis DSM 43017
  3kkd-assembly3_B  TM=2.700E-01  e=3.101E+00  Pseudomonas aeruginosa PAO1
  9had-assembly1_A  TM=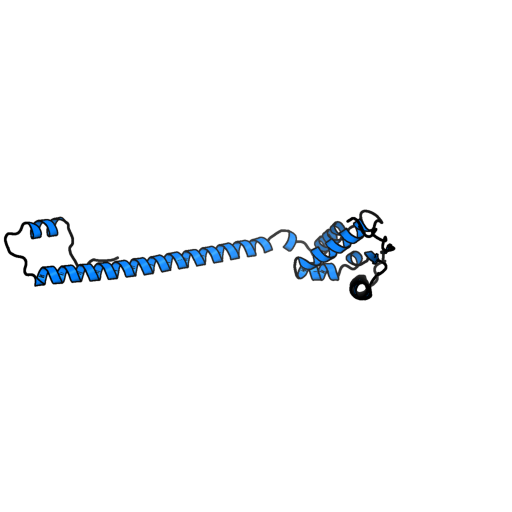3.248E-01  e=8.310E+00  Dermatophagoides farinae

pLDDT: mean 84.25, std 13.48, range [41.47, 98.44]

Sequence (180 aa):
MFLPRADIRASVLYERLRSFSSPQRSEISQILKDIDNDLDDCASEISALEAGIAFLHSQRERLQNHKLYLSTLLSPIHCLPNELLTEIFTFACVIEGLDIDSIQSANKQTFDIATVCCRWRCLAISCSELWSNIELGLPVAESELEVQHGYLDLFLSRSKQHLLTLFISLADETPRDDAL

Foldseek 3Di:
DDDQPAPPPPVVVVVVVPDPDDPDPVVVVVNVVSVVVSVVVVVVVVVVVVVVVVVVVVVVVVVVVVVVVVVVCVPVLVVDDLVVLLVVLCVQLDQPDPDPVSNVNSLVSLVVQLPPDPSSVVSSLQNLSSLQEDEEEDDPDPVVVVVNVVSNCSSPVRNPPPHHDYHYDYPDPPPPPPDD